Protein 1DPC (pdb70)

B-factor: mean 32.08, std 18.94, range [2.35, 121.33]

Organism: Azotobacter vinelandii (NCBI:txid354)

Sequence (243 aa):
IPPIPPVDFAKYGEIEEVPMTRLMQIGATNLHRSWLNVPHVTQFESADITELEAFRVAQKAVAEKAGVKLTVLPLLLKACAYLLKELPDFNSSLAPSGQALIRKKYVHIGFAVDTPDGLLVPVIRNVDQKSLLQLAAEAAELAEKARSKKLGADAMQGACFTISSLGHIGGTAFTPIVNAPEVAILGVSKASMQPVWDGKAFQPRLMLPLSLSYDHRVIDGAAAARFTKRLGDLLADIRAILL

Foldseek 3Di:
DDDDDDDPVPVPHDDDDDDAFVQRVVVVVQLVVLVVPFPKDKDKDKFFQQVVVVVQVVCCVVLVVVVFRQDCVLVLLQLVQLVCQVLQLQQWFQDPVNPDIGGDPWAKEWEWAQEPNGIATFIHGRSNPDDSSVCRVVVVVCNVCVNVVVHDVVRRDDHQEYEYEPQVPADDEDGDGDRPRHFKYKYKHHWDFDFDDPVDGTDTTTIIMIMMMGRCSRDPDVSVVVSVVSSSVCSNPVCVSVD

InterPro domains:
  IPR000089 Biotin/lipoyl attachment [PF00364] (5-73)
  IPR000089 Biotin/lipoyl attachment [PF00364] (119-190)
  IPR000089 Biotin/lipoyl attachment [PF00364] (224-295)
  IPR000089 Biotin/lipoyl attachment [PS50968] (2-74)
  IPR000089 Biotin/lipoyl attachment [PS50968] (117-191)
  IPR000089 Biotin/lipoyl attachment [PS50968] (222-296)
  IPR001078 2-oxoacid dehydrogenase acyltransferase, catalytic domain [PF00198] (409-637)
  IPR003016 2-oxo acid dehydrogenase, lipoyl-binding site [PS00189] (24-53)
  IPR003016 2-oxo acid dehydrogenase, lipoyl-binding site [PS00189] (141-170)
  IPR003016 2-oxo acid dehydrogenase, lipoyl-binding site [PS00189] (246-275)
  IPR004167 Peripheral subunit-binding domain [PF02817] (337-372)
  IPR004167 Peripheral subunit-binding domain [PS51826] (338-375)
  IPR006256 Dihydrolipoamide acetyltransferase pyruvate dehydrogenase complex [TIGR01348] (197-638)
  IPR011053 Single hybrid motif [SSF51230] (3-92)
  IPR011053 Single hybrid motif [SSF51230] (117-210)
  IPR011053 Single hybrid motif [SSF51230] (222-311)
  IPR023213 Chloramphenicol acetyltransferase-like domain superfamily [G3DSA:3.30.559.10] (396-638)
  IPR036625 E3-binding domain superfamily [G3DSA:4.10.320.10] (337-382)
  IPR036625 E3-binding domain superfamily [SSF47005] (331-376)
  IPR050743 2-oxoacid dehydrogenase family, E2 component [PTHR43178] (222-637)

Solvent-accessible surface area: 13638 Å² total; per-residue (Å²): 154,123,115,160,99,134,75,92,128,53,154,170,41,179,86,151,156,118,124,101,44,75,42,75,87,104,27,47,77,64,76,87,143,7,143,103,87,4,68,49,55,30,52,102,68,60,2,35,6,39,108,8,51,52,80,63,86,67,54,60,73,79,3,74,97,59,71,22,73,16,72,36,26,0,0,0,0,40,0,0,1,69,0,1,121,79,36,50,59,2,6,0,8,53,8,138,90,54,91,44,77,84,127,32,192,91,0,22,0,0,14,28,8,102,17,110,44,15,81,24,32,0,9,0,90,52,0,34,132,42,51,40,56,92,0,5,46,42,8,59,94,16,14,54,79,1,129,73,124,67,19,47,64,109,23,66,103,42,15,1,0,2,1,15,31,52,18,141,127,23,49,114,43,53,88,12,53,0,42,45,104,18,1,0,10,0,0,1,2,99,35,47,104,78,86,53,139,84,52,184,48,127,82,84,67,35,23,6,21,1,0,0,0,5,4,85,122,24,1,80,33,60,24,0,43,147,0,1,120,60,0,11,66,0,1,42,61,35,166,28,30,148,191

Radius of gyration: 19.59 Å; Cα contacts (8 Å, |Δi|>4): 432; chains: 1; bounding box: 46×60×54 Å

Structure (mmCIF, N/CA/C/O backbone):
data_1DPC
#
_entry.id   1DPC
#
_cell.length_a   224.877
_cell.length_b   224.877
_cell.length_c   224.877
_cell.angle_alpha   90.00
_cell.angle_beta   90.00
_cell.angle_gamma   90.00
#
_symmetry.space_group_name_H-M   'F 4 3 2'
#
loop_
_entity.id
_entity.type
_entity.pdbx_description
1 polymer DIHYDROLIPOYL-TRANSACETYLASE
2 water water
#
loop_
_atom_site.group_PDB
_atom_site.id
_atom_site.type_symbol
_atom_site.label_atom_id
_atom_site.label_alt_id
_atom_site.label_comp_id
_atom_site.label_asym_id
_atom_site.label_entity_id
_atom_site.label_seq_id
_atom_site.pdbx_PDB_ins_code
_atom_site.Cartn_x
_atom_site.Cartn_y
_atom_site.Cartn_z
_atom_site.occupancy
_atom_site.B_iso_or_equiv
_atom_site.auth_seq_id
_atom_site.auth_comp_id
_atom_site.auth_asym_id
_atom_site.auth_atom_id
_atom_site.pdbx_PDB_model_num
ATOM 1 N N . ILE A 1 1 ? 43.724 48.926 48.017 1.00 54.93 395 ILE A N 1
ATOM 2 C CA . ILE A 1 1 ? 42.715 48.789 46.977 1.00 51.49 395 ILE A CA 1
ATOM 3 C C . ILE A 1 1 ? 41.699 49.859 47.364 1.00 50.07 395 ILE A C 1
ATOM 4 O O . ILE A 1 1 ? 41.559 50.101 48.564 1.00 48.27 395 ILE A O 1
ATOM 9 N N . PRO A 1 2 ? 41.098 50.606 46.453 1.00 50.65 396 PRO A N 1
ATOM 10 C CA . PRO A 1 2 ? 40.183 51.697 46.781 1.00 51.92 396 PRO A CA 1
ATOM 11 C C . PRO A 1 2 ? 39.025 51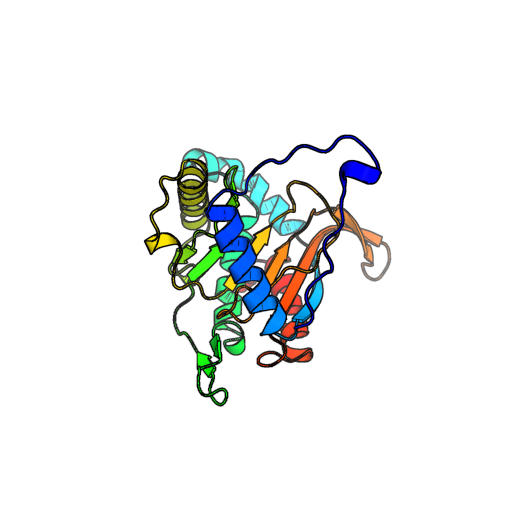.123 47.589 1.00 52.89 396 PRO A C 1
ATOM 12 O O . PRO A 1 2 ? 38.642 50.006 47.269 1.00 57.30 396 PRO A O 1
ATOM 16 N N . PRO A 1 3 ? 38.481 51.713 48.650 1.00 55.71 397 PRO A N 1
ATOM 17 C CA . PRO A 1 3 ? 37.312 51.187 49.340 1.00 53.89 397 PRO A CA 1
ATOM 18 C C . PRO A 1 3 ? 36.034 51.580 48.626 1.00 49.60 397 PRO A C 1
ATOM 19 O O . PRO A 1 3 ? 35.993 52.576 47.891 1.00 46.97 397 PRO A O 1
ATOM 23 N N . ILE A 1 4 ? 34.974 50.821 48.890 1.00 48.80 398 ILE A N 1
ATOM 24 C CA . ILE A 1 4 ? 33.676 51.175 48.358 1.00 48.02 398 ILE A CA 1
ATOM 25 C C . ILE A 1 4 ? 33.194 52.273 49.302 1.00 49.85 398 ILE A C 1
ATOM 26 O O . ILE A 1 4 ? 33.228 52.090 50.527 1.00 51.32 398 ILE A O 1
ATOM 31 N N . PRO A 1 5 ? 32.794 53.428 48.748 1.00 51.21 399 PRO A N 1
ATOM 32 C CA . PRO A 1 5 ? 32.047 54.470 49.444 1.00 53.69 399 PRO A CA 1
ATOM 33 C C . PRO A 1 5 ? 30.795 54.004 50.198 1.00 56.52 399 PRO A C 1
ATOM 34 O O . PRO A 1 5 ? 29.982 53.237 49.661 1.00 59.94 399 PRO A O 1
ATOM 38 N N . PRO A 1 6 ? 30.603 54.437 51.450 1.00 57.00 400 PRO A N 1
ATOM 39 C CA . PRO A 1 6 ? 29.451 54.081 52.271 1.00 56.27 400 PRO A CA 1
ATOM 40 C C . PRO A 1 6 ? 28.216 54.806 51.774 1.00 51.33 400 PRO A C 1
ATOM 41 O O . PRO A 1 6 ? 28.282 55.952 51.312 1.00 52.79 400 PRO A O 1
ATOM 45 N N . VAL A 1 7 ? 27.074 54.143 51.879 1.00 45.88 401 VAL A N 1
ATOM 46 C CA . VAL A 1 7 ? 25.836 54.699 51.371 1.00 40.76 401 VAL A CA 1
ATOM 47 C C . VAL A 1 7 ? 24.857 54.642 52.516 1.00 39.18 401 VAL A C 1
ATOM 48 O O . VAL A 1 7 ? 24.834 53.668 53.271 1.00 43.99 401 VAL A O 1
ATOM 52 N N . ASP A 1 8 ? 24.035 55.668 52.685 1.00 42.40 402 ASP A N 1
ATOM 53 C CA . ASP A 1 8 ? 23.062 55.669 53.765 1.00 46.82 402 ASP A CA 1
ATOM 54 C C . ASP A 1 8 ? 21.861 54.916 53.169 1.00 39.91 402 ASP A C 1
ATOM 55 O O . ASP A 1 8 ? 20.934 55.516 52.623 1.00 36.53 402 ASP A O 1
ATOM 60 N N . PHE A 1 9 ? 21.832 53.586 53.255 1.00 32.17 403 PHE A N 1
ATOM 61 C CA . PHE A 1 9 ? 20.773 52.806 52.617 1.00 28.28 403 PHE A CA 1
ATOM 62 C C . PHE A 1 9 ? 19.358 53.113 53.012 1.00 28.00 403 PHE A C 1
ATOM 63 O O . PHE A 1 9 ? 18.422 52.978 52.227 1.00 30.05 403 PHE A O 1
ATOM 71 N N . ALA A 1 10 ? 19.237 53.6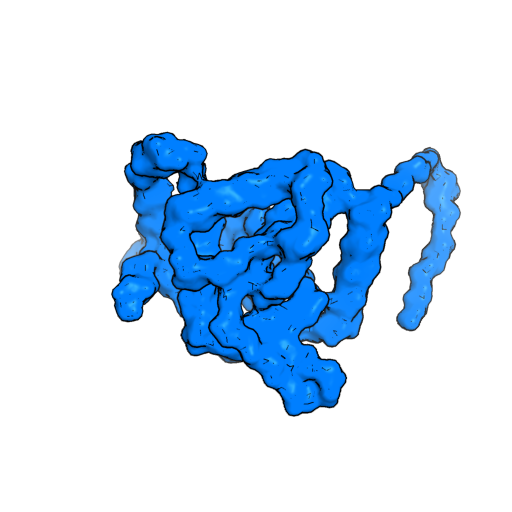56 54.214 1.00 27.86 404 ALA A N 1
ATOM 72 C CA . ALA A 1 10 ? 17.948 54.020 54.715 1.00 20.84 404 ALA A CA 1
ATOM 73 C C . ALA A 1 10 ? 17.381 55.250 54.048 1.00 19.76 404 ALA A C 1
ATOM 74 O O . ALA A 1 10 ? 16.199 55.507 54.240 1.00 24.79 404 ALA A O 1
ATOM 76 N N . LYS A 1 11 ? 18.102 56.032 53.229 1.00 19.28 405 LYS A N 1
ATOM 77 C CA . LYS A 1 11 ? 17.476 57.166 52.539 1.00 18.86 405 LYS A CA 1
ATOM 78 C C . LYS A 1 11 ? 16.417 56.676 51.553 1.00 26.91 405 LYS A C 1
ATOM 79 O O . LYS A 1 11 ? 15.471 57.388 51.185 1.00 29.77 405 LYS A O 1
ATOM 85 N N . TYR A 1 12 ? 16.617 55.429 51.106 1.00 25.71 406 TYR A N 1
ATOM 86 C CA . TYR A 1 12 ? 15.791 54.837 50.077 1.00 20.19 406 TYR A CA 1
ATOM 87 C C . TYR A 1 12 ? 14.677 53.958 50.608 1.00 18.75 406 TYR A C 1
ATOM 88 O O . TYR A 1 12 ? 13.830 53.500 49.833 1.00 23.70 406 TYR A O 1
ATOM 97 N N . GLY A 1 13 ? 14.666 53.668 51.901 1.00 16.93 407 GLY A N 1
ATOM 98 C CA . GLY A 1 13 ? 13.645 52.826 52.466 1.00 18.54 407 GLY A CA 1
ATOM 99 C C . GLY A 1 13 ? 14.088 52.216 53.774 1.00 23.09 407 GLY A C 1
ATOM 100 O O . GLY A 1 13 ? 15.149 52.519 54.305 1.00 32.02 407 GLY A O 1
ATOM 101 N N . GLU A 1 14 ? 13.285 51.280 54.250 1.00 29.42 408 GLU A N 1
ATOM 102 C CA . GLU A 1 14 ? 13.474 50.674 55.543 1.00 40.80 408 GLU A CA 1
ATOM 103 C C . GLU A 1 14 ? 14.592 49.669 55.369 1.00 32.25 408 GLU A C 1
ATOM 104 O O . GLU A 1 14 ? 14.602 48.967 54.366 1.00 30.12 408 GLU A O 1
ATOM 110 N N . ILE A 1 15 ? 15.556 49.588 56.263 1.00 28.97 409 ILE A N 1
ATOM 111 C CA . ILE A 1 15 ? 16.625 48.619 56.168 1.00 24.13 409 ILE A CA 1
ATOM 112 C C . ILE A 1 15 ? 16.614 47.893 57.502 1.00 28.71 409 ILE A C 1
ATOM 113 O O . ILE A 1 15 ? 16.050 48.370 58.494 1.00 25.90 409 ILE A O 1
ATOM 118 N N . GLU A 1 16 ? 17.270 46.754 57.562 1.00 33.90 410 GLU A N 1
ATOM 119 C CA . GLU A 1 16 ? 17.364 45.968 58.776 1.00 42.33 410 GLU A CA 1
ATOM 120 C C . GLU A 1 16 ? 18.781 45.404 58.769 1.00 42.37 410 GLU A C 1
ATOM 121 O O . GLU A 1 16 ? 19.271 45.039 57.699 1.00 46.67 410 GLU A O 1
ATOM 127 N N . GLU A 1 17 ? 19.504 45.341 59.885 1.00 43.21 411 GLU A N 1
ATOM 128 C CA . GLU A 1 17 ? 20.838 44.762 59.888 1.00 48.90 411 GLU A CA 1
ATOM 129 C C . GLU A 1 17 ? 20.795 43.371 60.468 1.00 45.96 411 GLU A C 1
ATOM 130 O O . GLU A 1 17 ? 20.187 43.178 61.523 1.00 52.37 411 GLU A O 1
ATOM 136 N N . VAL A 1 18 ? 21.321 42.392 59.744 1.00 43.61 412 VAL A N 1
ATOM 137 C CA . VAL A 1 18 ? 21.474 41.066 60.295 1.00 45.88 412 VAL A CA 1
ATOM 138 C C . VAL A 1 18 ? 22.990 40.893 60.313 1.00 47.97 412 VAL A C 1
ATOM 139 O O . VAL A 1 18 ? 23.708 41.495 59.507 1.00 48.58 412 VAL A O 1
ATOM 143 N N . PRO A 1 19 ? 23.581 40.190 61.265 1.00 53.13 413 PRO A N 1
ATOM 144 C CA . PRO A 1 19 ? 25.027 39.994 61.321 1.00 56.56 413 PRO A CA 1
ATOM 145 C C . PRO A 1 19 ? 25.532 38.721 60.659 1.00 56.34 413 PRO A C 1
ATOM 146 O O . PRO A 1 19 ? 24.785 37.769 60.384 1.00 58.70 413 PRO A O 1
ATOM 150 N N . MET A 1 20 ? 26.840 38.732 60.434 1.00 51.39 414 MET A N 1
ATOM 151 C CA . MET A 1 20 ? 27.516 37.640 59.788 1.00 47.79 414 MET A CA 1
ATOM 152 C C . MET A 1 20 ? 28.083 36.717 60.829 1.00 45.46 414 MET A C 1
ATOM 153 O O . MET A 1 20 ? 28.590 37.175 61.858 1.00 47.36 414 MET A O 1
ATOM 158 N N . THR A 1 21 ? 27.926 35.407 60.612 1.00 40.61 415 THR A N 1
ATOM 159 C CA . THR A 1 21 ? 28.508 34.452 61.538 1.00 37.04 415 THR A CA 1
ATOM 160 C C . THR A 1 21 ? 30.011 34.594 61.380 1.00 36.23 415 THR A C 1
ATOM 161 O O . THR A 1 21 ? 30.511 35.025 60.331 1.00 42.16 415 THR A O 1
ATOM 165 N N . ARG A 1 22 ? 30.761 34.211 62.399 1.00 38.06 416 ARG A N 1
ATOM 166 C CA . ARG A 1 22 ? 32.203 34.193 62.246 1.00 40.46 416 ARG A CA 1
ATOM 167 C C . ARG A 1 22 ? 32.606 33.321 61.053 1.00 38.05 416 ARG A C 1
ATOM 168 O O . ARG A 1 22 ? 33.558 33.675 60.359 1.00 36.04 416 ARG A O 1
ATOM 170 N N . LEU A 1 23 ? 31.843 32.255 60.732 1.00 33.26 417 LEU A N 1
ATOM 171 C CA . LEU A 1 23 ? 32.139 31.409 59.589 1.00 37.10 417 LEU A CA 1
ATOM 172 C C . LEU A 1 23 ? 32.053 32.211 58.291 1.00 40.08 417 LEU A C 1
ATOM 173 O O . LEU A 1 23 ? 32.984 32.165 57.483 1.00 43.51 417 LEU A O 1
ATOM 178 N N . MET A 1 24 ? 30.995 33.004 58.100 1.00 44.02 418 MET A N 1
ATOM 179 C CA . MET A 1 24 ? 30.831 33.847 56.924 1.00 43.83 418 MET A CA 1
ATOM 180 C C . MET A 1 24 ? 32.017 34.782 56.804 1.00 40.32 418 MET A C 1
ATOM 181 O O . MET A 1 24 ? 32.704 34.861 55.788 1.00 42.60 418 MET A O 1
ATOM 186 N N . GLN A 1 25 ? 32.393 35.395 57.909 1.00 36.44 419 GLN A N 1
ATOM 187 C CA . GLN A 1 25 ? 33.467 36.363 57.895 1.00 36.26 419 GLN A CA 1
ATOM 188 C C . GLN A 1 25 ? 34.792 35.764 57.512 1.00 35.74 419 GLN A C 1
ATOM 189 O O . GLN A 1 25 ? 35.571 36.344 56.766 1.00 41.25 419 GLN A O 1
ATOM 195 N N . ILE A 1 26 ? 35.044 34.571 58.008 1.00 35.41 420 ILE A N 1
ATOM 196 C CA . ILE A 1 26 ? 36.256 33.864 57.676 1.00 36.14 420 ILE A CA 1
ATOM 197 C C . ILE A 1 26 ? 36.226 33.595 56.183 1.00 33.40 420 ILE A C 1
ATOM 198 O O . ILE A 1 26 ? 37.138 33.966 55.434 1.00 37.31 420 ILE A O 1
ATOM 203 N N . GLY A 1 27 ? 35.120 33.027 55.738 1.00 30.06 421 GLY A N 1
ATOM 204 C CA . GLY A 1 27 ? 34.925 32.693 54.346 1.00 26.84 421 GLY A CA 1
ATOM 205 C C . GLY A 1 27 ? 35.154 33.916 53.481 1.00 23.56 421 GLY A C 1
ATOM 206 O O . GLY A 1 27 ? 35.964 33.834 52.557 1.00 25.13 421 GLY A O 1
ATOM 207 N N . ALA A 1 28 ? 34.581 35.058 53.871 1.00 17.83 422 ALA A N 1
ATOM 208 C CA . ALA A 1 28 ? 34.669 36.266 53.090 1.00 14.67 422 ALA A CA 1
ATOM 209 C C . ALA A 1 28 ? 36.113 36.637 52.909 1.00 20.27 422 ALA A C 1
ATOM 210 O O . ALA A 1 28 ? 36.603 36.807 51.793 1.00 30.84 422 ALA A O 1
ATOM 212 N N . THR A 1 29 ? 36.843 36.625 54.002 1.00 27.16 423 THR A N 1
ATOM 213 C CA . THR A 1 29 ? 38.245 36.995 53.988 1.00 29.98 423 THR A CA 1
ATOM 214 C C . THR A 1 29 ? 39.100 36.120 53.097 1.00 27.86 423 THR A C 1
ATOM 215 O O . THR A 1 29 ? 39.927 36.604 52.312 1.00 28.85 423 THR A O 1
ATOM 219 N N . ASN A 1 30 ? 38.846 34.823 53.179 1.00 23.56 424 ASN A N 1
ATOM 220 C CA . ASN A 1 30 ? 39.640 33.903 52.404 1.00 26.90 424 ASN A CA 1
ATOM 221 C C . ASN A 1 30 ? 39.356 34.022 50.928 1.00 30.66 424 ASN A C 1
ATOM 222 O O . ASN A 1 30 ? 40.284 33.995 50.104 1.00 34.75 424 ASN A O 1
ATOM 227 N N . LEU A 1 31 ? 38.082 34.218 50.554 1.00 27.08 425 LEU A N 1
ATOM 228 C CA . LEU A 1 31 ? 37.732 34.348 49.150 1.00 25.76 425 LEU A CA 1
ATOM 229 C C . LEU A 1 31 ? 38.354 35.590 48.544 1.00 28.24 425 LEU A C 1
ATOM 230 O O . LEU A 1 31 ? 38.864 35.561 47.417 1.00 28.56 425 LEU A O 1
ATOM 235 N N . HIS A 1 32 ? 38.337 36.689 49.301 1.00 21.47 426 HIS A N 1
ATOM 236 C CA . HIS A 1 32 ? 38.911 37.890 48.788 1.00 23.17 426 HIS A CA 1
ATOM 237 C C . HIS A 1 32 ? 40.423 37.740 48.626 1.00 25.73 426 HIS A C 1
ATOM 238 O O . HIS A 1 32 ? 40.992 38.216 47.641 1.00 28.67 426 HIS A O 1
ATOM 245 N N . ARG A 1 33 ? 41.086 37.024 49.525 1.00 25.34 427 ARG A N 1
ATOM 246 C CA . ARG A 1 33 ? 42.521 36.779 49.465 1.00 23.78 427 ARG A CA 1
ATOM 247 C C . ARG A 1 33 ? 42.863 36.008 48.169 1.00 23.79 427 ARG A C 1
ATOM 248 O O . ARG A 1 33 ? 43.696 36.414 47.350 1.00 22.00 427 ARG A O 1
ATOM 256 N N . SER A 1 34 ? 42.142 34.913 47.907 1.00 21.53 428 SER A N 1
ATOM 257 C CA . SER A 1 34 ? 42.301 34.151 46.683 1.00 20.17 428 SER A CA 1
ATOM 258 C C . SER A 1 34 ? 42.061 35.001 45.470 1.00 19.98 428 SER A C 1
ATOM 259 O O . SER A 1 34 ? 42.865 35.000 44.550 1.00 28.07 428 SER A O 1
ATOM 262 N N . TRP A 1 35 ? 40.973 35.764 45.470 1.00 19.80 429 TRP A N 1
ATOM 263 C CA . TRP A 1 35 ? 40.559 36.569 44.343 1.00 16.40 429 TRP A CA 1
ATOM 264 C C . TRP A 1 35 ? 41.656 37.523 43.940 1.00 16.33 429 TRP A C 1
ATOM 265 O O . TRP A 1 35 ? 41.985 37.595 42.759 1.00 18.56 429 TRP A O 1
ATOM 276 N N . LEU A 1 36 ? 42.266 38.183 44.914 1.00 15.57 430 LEU A N 1
ATOM 277 C CA . LEU A 1 36 ? 43.292 39.149 44.602 1.00 14.86 430 LEU A CA 1
ATOM 278 C C . LEU A 1 36 ? 44.608 38.457 44.294 1.00 18.21 430 LEU A C 1
ATOM 279 O O . LEU A 1 36 ? 45.464 39.032 43.618 1.00 20.20 430 LEU A O 1
ATOM 284 N N . ASN A 1 37 ? 44.839 37.236 44.747 1.00 15.67 431 ASN A N 1
ATOM 285 C CA . ASN A 1 37 ? 46.109 36.591 44.496 1.00 17.77 431 ASN A CA 1
ATOM 286 C C . ASN A 1 37 ? 46.221 35.731 43.277 1.00 19.46 431 ASN A C 1
ATOM 287 O O . ASN A 1 37 ? 47.287 35.619 42.684 1.00 22.53 431 ASN A O 1
ATOM 292 N N . VAL A 1 38 ? 45.108 35.178 42.853 1.00 18.41 432 VAL A N 1
ATOM 293 C CA . VAL A 1 38 ? 45.075 34.198 41.803 1.00 15.73 432 VAL A CA 1
ATOM 294 C C . VAL A 1 38 ? 44.494 34.763 40.514 1.00 15.71 432 VAL A C 1
ATOM 295 O O . VAL A 1 38 ? 43.290 35.058 40.497 1.00 20.95 432 VAL A O 1
ATOM 299 N N . PRO A 1 39 ? 45.228 34.928 39.400 1.00 14.90 433 PRO A N 1
ATOM 300 C CA . PRO A 1 39 ? 44.626 35.268 38.132 1.00 11.06 433 PRO A CA 1
ATOM 301 C C . PRO A 1 39 ? 43.830 34.062 37.668 1.00 16.32 433 PRO A C 1
ATOM 302 O O . PRO A 1 39 ? 44.428 33.031 37.327 1.00 15.87 433 PRO A O 1
ATOM 306 N N . HIS A 1 40 ? 42.490 34.198 37.707 1.00 17.06 434 HIS A N 1
ATOM 307 C CA . HIS A 1 40 ? 41.544 33.108 37.436 1.00 14.73 434 HIS A CA 1
ATOM 308 C C . HIS A 1 40 ? 41.093 32.942 36.005 1.00 13.59 434 HIS A C 1
ATOM 309 O O . HIS A 1 40 ? 40.751 33.931 35.352 1.00 25.67 434 HIS A O 1
ATOM 316 N N . VAL A 1 41 ? 41.088 31.702 35.524 1.00 13.45 435 VAL A N 1
ATOM 317 C CA . VAL A 1 41 ? 40.490 31.380 34.226 1.00 12.52 435 VAL A CA 1
ATOM 318 C C . VAL A 1 41 ? 39.571 30.205 34.489 1.00 10.54 435 VAL A C 1
ATOM 319 O O . VAL A 1 41 ? 39.898 29.374 35.333 1.00 17.94 435 VAL A O 1
ATOM 323 N N . THR A 1 42 ? 38.420 30.108 33.849 1.00 12.05 436 THR A N 1
ATOM 324 C CA . THR A 1 42 ? 37.561 28.960 33.970 1.00 13.93 436 THR A CA 1
ATOM 325 C C . THR A 1 42 ? 37.525 28.322 32.598 1.00 12.72 436 THR A C 1
ATOM 326 O O . THR A 1 42 ? 37.377 29.018 31.596 1.00 12.71 436 THR A O 1
ATOM 330 N N . GLN A 1 43 ? 37.648 27.005 32.578 1.00 14.69 437 GLN A N 1
ATOM 331 C CA . GLN A 1 43 ? 37.584 26.207 31.375 1.00 12.46 437 GLN A CA 1
ATOM 332 C C . GLN A 1 43 ? 36.313 25.376 31.483 1.00 9.34 437 GLN A C 1
ATOM 333 O O . GLN A 1 43 ? 36.124 24.664 32.463 1.00 8.11 437 GLN A O 1
ATOM 339 N N . PHE A 1 44 ? 35.476 25.428 30.472 1.00 5.11 438 PHE A N 1
ATOM 340 C CA . PHE A 1 44 ? 34.230 24.729 30.540 1.00 6.47 438 PHE A CA 1
ATOM 341 C C . PHE A 1 44 ? 34.337 23.516 29.631 1.00 10.57 438 PHE A C 1
ATOM 342 O O . PHE A 1 44 ? 35.034 23.590 28.599 1.00 12.40 438 PHE A O 1
ATOM 350 N N . GLU A 1 45 ? 33.655 22.417 29.994 1.00 6.72 439 GLU A N 1
ATOM 351 C CA . GLU A 1 45 ? 33.541 21.179 29.225 1.00 8.61 439 GLU A CA 1
ATOM 352 C C . GLU A 1 45 ? 32.239 20.452 29.577 1.00 11.77 439 GLU A C 1
ATOM 353 O O . GLU A 1 45 ? 31.619 20.744 30.607 1.00 18.67 439 GLU A O 1
ATOM 359 N N . SER A 1 46 ? 31.757 19.520 28.760 1.00 14.48 440 SER A N 1
ATOM 360 C CA . SER A 1 46 ? 30.624 18.679 29.122 1.00 20.68 440 SER A CA 1
ATOM 361 C C . SER A 1 46 ? 31.051 17.233 29.027 1.00 18.55 440 SER A C 1
ATOM 362 O O . SER A 1 46 ? 31.765 16.872 28.082 1.00 24.43 440 SER A O 1
ATOM 365 N N . ALA A 1 47 ? 30.666 16.393 29.967 1.00 15.94 441 ALA A N 1
ATOM 366 C CA . ALA A 1 47 ? 31.095 15.016 29.949 1.00 13.63 441 ALA A CA 1
ATOM 367 C C . ALA A 1 47 ? 29.875 14.147 29.695 1.00 15.62 441 ALA A C 1
ATOM 368 O O . ALA A 1 47 ? 28.767 14.476 30.131 1.00 21.08 441 ALA A O 1
ATOM 370 N N . ASP A 1 48 ? 30.037 13.015 29.018 1.00 19.43 442 ASP A N 1
ATOM 371 C CA . ASP A 1 48 ? 28.892 12.181 28.708 1.00 14.06 442 ASP A CA 1
ATOM 372 C C . ASP A 1 48 ? 28.792 11.176 29.821 1.00 16.14 442 ASP A C 1
ATOM 373 O O . ASP A 1 48 ? 29.589 10.238 29.885 1.00 26.04 442 ASP A O 1
ATOM 378 N N . ILE A 1 49 ? 27.836 11.339 30.698 1.00 10.73 443 ILE A N 1
ATOM 379 C CA . ILE A 1 49 ? 27.737 10.426 31.801 1.00 11.72 443 ILE A CA 1
ATOM 380 C C . ILE A 1 49 ? 26.574 9.463 31.592 1.00 18.21 443 ILE A C 1
ATOM 381 O O . ILE A 1 49 ? 26.177 8.809 32.559 1.00 21.57 443 ILE A O 1
ATOM 386 N N . THR A 1 50 ? 25.990 9.274 30.402 1.00 19.16 444 THR A N 1
ATOM 387 C CA . THR A 1 50 ? 24.882 8.326 30.207 1.00 20.28 444 THR A CA 1
ATOM 388 C C . THR A 1 50 ? 25.164 6.955 30.773 1.00 19.32 444 THR A C 1
ATOM 389 O O . THR A 1 50 ? 24.340 6.400 31.510 1.00 28.28 444 THR A O 1
ATOM 393 N N . GLU A 1 51 ? 26.341 6.439 30.461 1.00 23.56 445 GLU A N 1
ATOM 394 C CA . GLU A 1 51 ? 26.717 5.148 30.975 1.00 28.85 445 GLU A CA 1
ATOM 395 C C . GLU A 1 51 ? 27.140 5.221 32.430 1.00 29.14 445 GLU A C 1
ATOM 396 O O . GLU A 1 51 ? 26.863 4.272 33.169 1.00 31.98 445 GLU A O 1
ATOM 402 N N . LEU A 1 52 ? 27.792 6.280 32.927 1.00 24.36 446 LEU A N 1
ATOM 403 C CA . LEU A 1 52 ? 28.064 6.377 34.352 1.00 19.59 446 LEU A CA 1
ATOM 404 C C . LEU A 1 52 ? 26.756 6.302 35.135 1.00 22.11 446 LEU A C 1
ATOM 405 O O . LEU A 1 52 ? 26.632 5.592 36.132 1.00 24.55 446 LEU A O 1
ATOM 410 N N . GLU A 1 53 ? 25.714 6.971 34.649 1.00 17.80 447 GLU A N 1
ATOM 411 C CA . GLU A 1 53 ? 24.462 7.061 35.355 1.00 20.30 447 GLU A CA 1
ATOM 412 C C . GLU A 1 53 ? 23.745 5.742 35.492 1.00 23.31 447 GLU A C 1
ATOM 413 O O . GLU A 1 53 ? 23.257 5.382 36.559 1.00 28.22 447 GLU A O 1
ATOM 419 N N . ALA A 1 54 ? 23.684 5.036 34.378 1.00 28.59 448 ALA A N 1
ATOM 420 C CA . ALA A 1 54 ? 23.196 3.682 34.320 1.00 23.35 448 ALA A CA 1
ATOM 421 C C . ALA A 1 54 ? 23.946 2.853 35.344 1.00 27.71 448 ALA A C 1
ATOM 422 O O . ALA A 1 54 ? 23.292 2.199 36.157 1.00 35.73 448 ALA A O 1
ATOM 424 N N . PHE A 1 55 ? 25.288 2.884 35.388 1.00 24.57 449 PHE A N 1
ATOM 425 C CA . PHE A 1 55 ? 26.022 2.117 36.388 1.00 23.89 449 PHE A CA 1
ATOM 426 C C . PHE A 1 55 ? 25.597 2.494 37.805 1.00 27.40 449 PHE A C 1
ATOM 427 O O . PHE A 1 55 ? 25.303 1.624 38.628 1.00 34.02 449 PHE A O 1
ATOM 435 N N . ARG A 1 56 ? 25.530 3.788 38.082 1.00 30.68 450 ARG A N 1
ATOM 436 C CA . ARG A 1 56 ? 25.198 4.341 39.383 1.00 33.31 450 ARG A CA 1
ATOM 437 C C . ARG A 1 56 ? 23.892 3.776 39.929 1.00 35.52 450 ARG A C 1
ATOM 438 O O . ARG A 1 56 ? 23.793 3.187 41.005 1.00 40.22 450 ARG A O 1
ATOM 446 N N . VAL A 1 57 ? 22.896 3.895 39.065 1.00 40.03 451 VAL A N 1
ATOM 447 C CA . VAL A 1 57 ? 21.543 3.458 39.337 1.00 38.91 451 VAL A CA 1
ATOM 448 C C . VAL A 1 57 ? 21.472 1.944 39.472 1.00 40.32 451 VAL A C 1
ATOM 449 O O . VAL A 1 57 ? 20.755 1.470 40.349 1.00 45.66 451 VAL A O 1
ATOM 453 N N . ALA A 1 58 ? 22.199 1.150 38.679 1.00 39.45 452 ALA A N 1
ATOM 454 C CA . ALA A 1 58 ? 22.221 -0.306 38.812 1.00 40.16 452 ALA A CA 1
ATOM 455 C C . ALA A 1 58 ? 22.862 -0.755 40.128 1.00 44.90 452 ALA A C 1
ATOM 456 O O . ALA A 1 58 ? 22.435 -1.742 40.740 1.00 50.11 452 ALA A O 1
ATOM 458 N N . GLN A 1 59 ? 23.881 -0.056 40.641 1.00 46.23 453 GLN A N 1
ATOM 459 C CA . GLN A 1 59 ? 24.473 -0.448 41.903 1.00 43.08 453 GLN A CA 1
ATOM 460 C C . GLN A 1 59 ? 23.690 0.056 43.095 1.00 42.62 453 GLN A C 1
ATOM 461 O O . GLN A 1 59 ? 24.200 -0.027 44.210 1.00 45.15 453 GLN A O 1
ATOM 467 N N . LYS A 1 60 ? 22.445 0.530 42.939 1.00 46.70 454 LYS A N 1
ATOM 468 C CA . LYS A 1 60 ? 21.628 1.020 44.048 1.00 52.44 454 LYS A CA 1
ATOM 469 C C . LYS A 1 60 ? 21.437 -0.081 45.08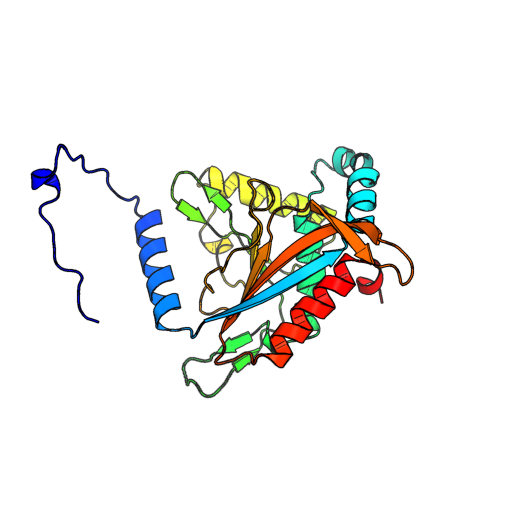0 1.00 55.68 454 LYS A C 1
ATOM 470 O O . LYS A 1 60 ? 21.515 0.148 46.286 1.00 57.67 454 LYS A O 1
ATOM 472 N N . ALA A 1 61 ? 21.261 -1.314 44.608 1.00 60.19 455 ALA A N 1
ATOM 473 C CA . ALA A 1 61 ? 21.131 -2.478 45.480 1.00 60.86 455 ALA A CA 1
ATOM 474 C C . ALA A 1 61 ? 22.314 -2.688 46.442 1.00 60.41 455 ALA A C 1
ATOM 475 O O . ALA A 1 61 ? 22.195 -2.711 47.669 1.00 59.01 455 ALA A O 1
ATOM 477 N N . VAL A 1 62 ? 23.497 -2.786 45.836 1.00 58.93 456 VAL A N 1
ATOM 478 C CA . VAL A 1 62 ? 24.753 -3.005 46.535 1.00 55.28 456 VAL A CA 1
ATOM 479 C C . VAL A 1 62 ? 24.995 -1.832 47.479 1.00 54.48 456 VAL A C 1
ATOM 480 O O . VAL A 1 62 ? 25.247 -2.056 48.662 1.00 56.15 456 VAL A O 1
ATOM 484 N N . ALA A 1 63 ? 24.859 -0.591 47.009 1.00 53.46 457 ALA A N 1
ATOM 485 C CA . ALA A 1 63 ? 25.036 0.579 47.847 1.00 54.52 457 ALA A CA 1
ATOM 486 C C . ALA A 1 63 ? 24.131 0.510 49.069 1.00 55.51 457 ALA A C 1
ATOM 487 O O . ALA A 1 63 ? 24.632 0.643 50.192 1.00 56.28 457 ALA A O 1
ATOM 489 N N . GLU A 1 64 ? 22.840 0.200 48.886 1.00 57.07 458 GLU A N 1
ATOM 490 C CA . GLU A 1 64 ? 21.898 0.090 49.992 1.00 59.53 458 GLU A CA 1
ATOM 491 C C . GLU A 1 64 ? 22.359 -0.999 50.944 1.00 60.68 458 GLU A C 1
ATOM 492 O O . GLU A 1 64 ? 22.410 -0.722 52.139 1.00 62.85 458 GLU A O 1
ATOM 494 N N . LYS A 1 65 ? 22.788 -2.189 50.497 1.00 61.17 459 LYS A N 1
ATOM 495 C CA . LYS A 1 65 ? 23.258 -3.229 51.403 1.00 60.63 459 LYS A CA 1
ATOM 496 C C . LYS A 1 65 ? 24.459 -2.773 52.223 1.00 62.14 459 LYS A C 1
ATOM 497 O O . LYS A 1 65 ? 24.624 -3.220 53.359 1.00 67.83 459 LYS A O 1
ATOM 499 N N . ALA A 1 66 ? 25.289 -1.864 51.692 1.00 63.87 460 ALA A N 1
ATOM 500 C CA . ALA A 1 66 ? 26.446 -1.351 52.412 1.00 58.99 460 ALA A CA 1
ATOM 501 C C . ALA A 1 66 ? 26.115 -0.136 53.257 1.00 58.55 460 ALA A C 1
ATOM 502 O O . ALA A 1 66 ? 26.977 0.351 53.990 1.00 65.04 460 ALA A O 1
ATOM 504 N N . GLY A 1 67 ? 24.895 0.389 53.155 1.00 56.86 461 GLY A N 1
ATOM 505 C CA . GLY A 1 67 ? 24.456 1.534 53.940 1.00 58.58 461 GLY A CA 1
ATOM 506 C C . GLY A 1 67 ? 24.809 2.901 53.357 1.00 61.30 461 GLY A C 1
ATOM 507 O O . GLY A 1 67 ? 24.570 3.936 53.995 1.00 62.52 461 GLY A O 1
ATOM 508 N N . VAL A 1 68 ? 25.345 2.947 52.133 1.00 61.94 462 VAL A N 1
ATOM 509 C CA . VAL A 1 68 ? 25.773 4.199 51.527 1.00 58.34 462 VAL A CA 1
ATOM 510 C C . VAL A 1 68 ? 24.772 4.569 50.458 1.00 57.32 462 VAL A C 1
ATOM 511 O O . VAL A 1 68 ? 23.920 3.768 50.059 1.00 54.79 462 VAL A O 1
ATOM 515 N N . LYS A 1 69 ? 24.875 5.793 49.978 1.00 57.89 463 LYS A N 1
ATOM 516 C CA . LYS A 1 69 ? 24.117 6.156 48.811 1.00 60.22 463 LYS A CA 1
ATOM 517 C C . LYS A 1 69 ? 25.173 6.433 47.756 1.00 54.17 463 LYS A C 1
ATOM 518 O O . LYS A 1 69 ? 26.173 7.114 47.994 1.00 56.05 463 LYS A O 1
ATOM 520 N N . LEU A 1 70 ? 25.006 5.849 46.588 1.00 48.08 464 LEU A N 1
ATOM 521 C CA . LEU A 1 70 ? 26.002 6.070 45.568 1.00 44.56 464 LEU A CA 1
ATOM 522 C C . LEU A 1 70 ? 25.567 7.286 44.757 1.00 45.31 464 LEU A C 1
ATOM 523 O O . LEU A 1 70 ? 24.570 7.215 44.040 1.00 47.61 464 LEU A O 1
ATOM 528 N N . THR A 1 71 ? 26.192 8.440 44.952 1.00 44.03 465 THR A N 1
ATOM 529 C CA . THR A 1 71 ? 25.880 9.639 44.171 1.00 39.25 465 THR A CA 1
ATOM 530 C C . THR A 1 71 ? 26.938 9.831 43.089 1.00 36.29 465 THR A C 1
ATOM 531 O O . THR A 1 71 ? 27.852 9.014 42.977 1.00 38.67 465 THR A O 1
ATOM 535 N N . VAL A 1 72 ? 26.926 10.911 42.288 1.00 36.21 466 VAL A N 1
ATOM 536 C CA . VAL A 1 72 ? 27.985 11.145 41.293 1.00 30.54 466 VAL A CA 1
ATOM 537 C C . VAL A 1 72 ? 29.302 11.598 41.915 1.00 25.71 466 VAL A C 1
ATOM 538 O O . VAL A 1 72 ? 30.357 11.541 41.266 1.00 26.97 466 VAL A O 1
ATOM 542 N N . LEU A 1 73 ? 29.259 12.007 43.193 1.00 23.15 467 LEU A N 1
ATOM 543 C CA . LEU A 1 73 ? 30.416 12.590 43.872 1.00 23.68 467 LEU A CA 1
ATOM 544 C C . LEU A 1 73 ? 31.539 11.595 44.077 1.00 24.84 467 LEU A C 1
ATOM 545 O O . LEU A 1 73 ? 32.643 11.943 43.644 1.00 22.10 467 LEU A O 1
ATOM 550 N N . PRO A 1 74 ? 31.392 10.373 44.642 1.00 25.63 468 PRO A N 1
ATOM 551 C CA . PRO A 1 74 ? 32.447 9.374 44.693 1.00 23.54 468 PRO A CA 1
ATOM 552 C C . PRO A 1 74 ? 33.011 9.057 43.328 1.00 23.85 468 PRO A C 1
ATOM 553 O O . PRO A 1 74 ? 34.215 8.853 43.180 1.00 28.70 468 PRO A O 1
ATOM 557 N N . LEU A 1 75 ? 32.166 9.070 42.305 1.00 25.60 469 LEU A N 1
ATOM 558 C CA . LEU A 1 75 ? 32.623 8.804 40.953 1.00 23.76 469 LEU A CA 1
ATOM 559 C C . LEU A 1 75 ? 33.511 9.943 40.478 1.00 22.24 469 LEU A C 1
ATOM 560 O O . LEU A 1 75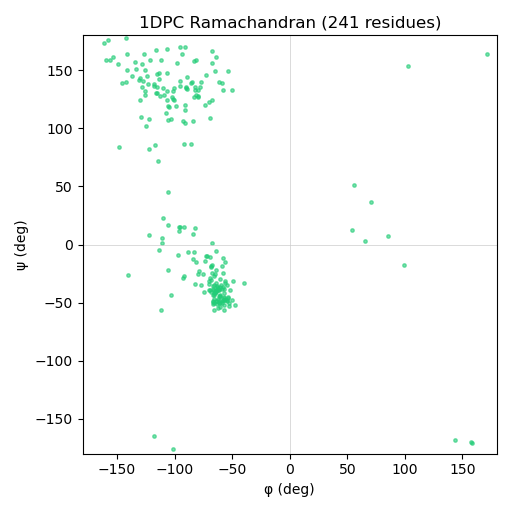 ? 34.570 9.699 39.904 1.00 23.29 469 LEU A O 1
ATOM 565 N N . LEU A 1 76 ? 33.127 11.183 40.794 1.00 20.97 470 LEU A N 1
ATOM 566 C CA . LEU A 1 76 ? 33.868 12.384 40.477 1.00 14.52 470 LEU A CA 1
ATOM 567 C C . LEU A 1 76 ? 35.184 12.374 41.206 1.00 15.26 470 LEU A C 1
ATOM 568 O O . LEU A 1 76 ? 36.231 12.557 40.597 1.00 18.13 470 LEU A O 1
ATOM 573 N N . LEU A 1 77 ? 35.158 12.093 42.507 1.00 13.78 471 LEU A N 1
ATOM 574 C CA . LEU A 1 77 ? 36.355 12.012 43.324 1.00 14.39 471 LEU A CA 1
ATOM 575 C C . LEU A 1 77 ? 37.353 10.972 42.829 1.00 18.73 471 LEU A C 1
ATOM 576 O O . LEU A 1 77 ? 38.548 11.259 42.693 1.00 23.09 471 LEU A O 1
ATOM 581 N N . LYS A 1 78 ? 36.917 9.739 42.567 1.00 17.96 472 LYS A N 1
ATOM 582 C CA . LYS A 1 78 ? 37.794 8.710 42.033 1.00 18.42 472 LYS A CA 1
ATOM 583 C C . LYS A 1 78 ? 38.437 9.155 40.724 1.00 19.77 472 LYS A C 1
ATOM 584 O O . LYS A 1 78 ? 39.666 9.141 40.615 1.00 24.19 472 LYS A O 1
ATOM 590 N N . ALA A 1 79 ? 37.653 9.612 39.743 1.00 17.17 473 ALA A N 1
ATOM 591 C CA . ALA A 1 79 ? 38.222 10.027 38.475 1.00 16.09 473 ALA A CA 1
ATOM 592 C C . ALA A 1 79 ? 39.184 11.195 38.620 1.00 15.60 473 ALA A C 1
ATOM 593 O O . ALA A 1 79 ? 40.232 11.182 37.958 1.00 20.51 473 ALA A O 1
ATOM 595 N N . CYS A 1 80 ? 38.909 12.197 39.475 1.00 19.39 474 CYS A N 1
ATOM 596 C CA . CYS A 1 80 ? 39.845 13.307 39.659 1.00 19.70 474 CYS A CA 1
ATOM 597 C C . CYS A 1 80 ? 41.094 12.833 40.388 1.00 21.34 474 CYS A C 1
ATOM 598 O O . CYS A 1 80 ? 42.163 13.332 40.027 1.00 22.95 474 CYS A O 1
ATOM 601 N N . ALA A 1 81 ? 41.080 11.871 41.335 1.00 18.68 475 ALA A N 1
ATOM 602 C CA . ALA A 1 81 ? 42.307 11.423 41.997 1.00 16.44 475 ALA A CA 1
ATOM 603 C C . ALA A 1 81 ? 43.235 10.776 40.988 1.00 23.16 475 ALA A C 1
ATOM 604 O O . ALA A 1 81 ? 44.439 11.072 40.927 1.00 27.73 475 ALA A O 1
ATOM 606 N N . TYR A 1 82 ? 42.643 9.995 40.092 1.00 22.26 476 TYR A N 1
ATOM 607 C CA . TYR A 1 82 ? 43.384 9.400 39.004 1.00 19.09 476 TYR A CA 1
ATOM 608 C C . TYR A 1 82 ? 43.995 10.471 38.127 1.00 19.63 476 TYR A C 1
ATOM 609 O O . TYR A 1 82 ? 45.192 10.420 37.819 1.00 25.89 476 TYR A O 1
ATOM 618 N N . LEU A 1 83 ? 43.238 11.462 37.683 1.00 18.62 477 LEU A N 1
ATOM 619 C CA . LEU A 1 83 ? 43.838 12.511 36.883 1.00 21.48 477 LEU A CA 1
ATOM 620 C C . LEU A 1 83 ? 44.867 13.340 37.612 1.00 22.28 477 LEU A C 1
ATOM 621 O O . LEU A 1 83 ? 45.855 13.735 37.013 1.00 25.82 477 LEU A O 1
ATOM 626 N N . LEU A 1 84 ? 44.714 13.556 38.909 1.00 24.34 478 LEU A N 1
ATOM 627 C CA . LEU A 1 84 ? 45.615 14.382 39.693 1.00 19.69 478 LEU A CA 1
ATOM 628 C C . LEU A 1 84 ? 46.981 13.725 39.804 1.00 23.45 478 LEU A C 1
ATOM 629 O O . LEU A 1 84 ? 47.990 14.384 40.045 1.00 23.58 478 LEU A O 1
ATOM 634 N N . LYS A 1 85 ? 47.012 12.403 39.654 1.00 28.00 479 LYS A N 1
ATOM 635 C CA . LYS A 1 85 ? 48.238 11.631 39.592 1.00 27.17 479 LYS A CA 1
ATOM 636 C C . LYS A 1 85 ? 48.815 11.678 38.175 1.00 25.44 479 LYS A C 1
ATOM 637 O O . LYS A 1 85 ? 50.030 11.671 37.968 1.00 29.54 479 LYS A O 1
ATOM 643 N N . GLU A 1 86 ? 47.977 11.725 37.145 1.00 28.58 480 GLU A N 1
ATOM 644 C CA . GLU A 1 86 ? 48.444 11.749 35.762 1.00 28.09 480 GLU A CA 1
ATOM 645 C C . GLU A 1 86 ? 49.030 13.095 35.320 1.00 31.66 480 GLU A C 1
ATOM 646 O O . GLU A 1 86 ? 50.006 13.195 34.566 1.00 37.18 480 GLU A O 1
ATOM 652 N N . LEU A 1 87 ? 48.373 14.165 35.754 1.00 31.26 481 LEU A N 1
ATOM 653 C CA . LEU A 1 87 ? 48.729 15.529 35.425 1.00 28.49 481 LEU A CA 1
ATOM 654 C C . LEU A 1 87 ? 49.168 16.250 36.705 1.00 31.43 481 LEU A C 1
ATOM 655 O O . LEU A 1 87 ? 48.476 17.147 37.200 1.00 34.52 481 LEU A O 1
ATOM 660 N N . PRO A 1 88 ? 50.340 15.961 37.279 1.00 30.47 482 PRO A N 1
ATOM 661 C CA . PRO A 1 88 ? 50.760 16.441 38.592 1.00 28.83 482 PRO A CA 1
ATOM 662 C C . PRO A 1 88 ? 50.829 17.940 38.810 1.00 26.49 482 PRO A C 1
ATOM 663 O O . PRO A 1 88 ? 50.814 18.392 39.960 1.00 33.93 482 PRO A O 1
ATOM 667 N N . ASP A 1 89 ? 50.877 18.772 37.765 1.00 23.46 483 ASP A N 1
ATOM 668 C CA . ASP A 1 89 ? 50.894 20.203 37.998 1.00 19.86 483 ASP A CA 1
ATOM 669 C C . ASP A 1 89 ? 49.611 20.655 38.655 1.00 19.12 483 ASP A C 1
ATOM 670 O O . ASP A 1 89 ? 49.600 21.688 39.303 1.00 23.08 483 ASP A O 1
ATOM 675 N N . PHE A 1 90 ? 48.524 19.887 38.530 1.00 19.43 484 PHE A N 1
ATOM 676 C CA . PHE A 1 90 ? 47.265 20.218 39.167 1.00 15.77 484 PHE A CA 1
ATOM 677 C C . PHE A 1 90 ? 47.258 19.802 40.617 1.00 18.75 484 PHE A C 1
ATOM 678 O O . PHE A 1 90 ? 46.402 20.224 41.401 1.00 21.21 484 PHE A O 1
ATOM 686 N N . ASN A 1 91 ? 48.200 18.957 41.008 1.00 19.68 485 ASN A N 1
ATOM 687 C CA . ASN A 1 91 ? 48.267 18.501 42.381 1.00 20.96 485 ASN A CA 1
ATOM 688 C C . ASN A 1 91 ? 49.431 19.190 43.068 1.00 20.94 485 ASN A C 1
ATOM 689 O O . ASN A 1 91 ? 50.234 18.567 43.756 1.00 28.42 485 ASN A O 1
ATOM 694 N N . SER A 1 92 ? 49.599 20.489 42.904 1.00 21.39 486 SER A N 1
ATOM 695 C CA . SER A 1 92 ? 50.760 21.133 43.450 1.00 20.67 486 SER A CA 1
ATOM 696 C C . SER A 1 92 ? 50.413 22.509 43.986 1.00 21.94 486 SER A C 1
ATOM 697 O O . SER A 1 92 ? 49.239 22.905 43.921 1.00 22.49 486 SER A O 1
ATOM 700 N N . SER A 1 93 ? 51.351 23.248 44.577 1.00 21.52 487 SER A N 1
ATOM 701 C CA . SER A 1 93 ? 51.069 24.611 44.985 1.00 18.63 487 SER A CA 1
ATOM 702 C C . SER A 1 93 ? 52.263 25.505 44.743 1.00 19.56 487 SER A C 1
ATOM 703 O O . SER A 1 93 ? 53.411 25.064 44.751 1.00 28.47 487 SER A O 1
ATOM 706 N N . LEU A 1 94 ? 52.010 26.771 44.476 1.00 19.69 488 LEU A N 1
ATOM 707 C CA . LEU A 1 94 ? 53.070 27.739 44.323 1.00 20.48 488 LEU A CA 1
ATOM 708 C C . LEU A 1 94 ? 53.685 27.957 45.695 1.00 24.97 488 LEU A C 1
ATOM 709 O O . LEU A 1 94 ? 53.009 28.214 46.714 1.00 22.95 488 LEU A O 1
ATOM 714 N N . ALA A 1 95 ? 54.989 27.681 45.652 1.00 28.64 489 ALA A N 1
ATOM 715 C CA . ALA A 1 95 ? 55.869 27.831 46.793 1.00 29.75 489 ALA A CA 1
ATOM 716 C C . ALA A 1 95 ? 55.922 29.298 47.130 1.00 36.42 489 ALA A C 1
ATOM 717 O O . ALA A 1 95 ? 55.848 30.107 46.204 1.00 36.85 489 ALA A O 1
ATOM 719 N N . PRO A 1 96 ? 56.106 29.708 48.392 1.00 46.24 490 PRO A N 1
ATOM 720 C CA . PRO A 1 96 ? 56.155 31.112 48.804 1.00 50.33 490 PRO A CA 1
ATOM 721 C C . PRO A 1 96 ? 57.223 31.908 48.046 1.00 54.43 490 PRO A C 1
ATOM 722 O O . PRO A 1 96 ? 57.013 33.072 47.720 1.00 56.76 490 PRO A O 1
ATOM 726 N N . SER A 1 97 ? 58.362 31.316 47.664 1.00 55.71 491 SER A N 1
ATOM 727 C CA . SER A 1 97 ? 59.355 32.034 46.891 1.00 54.34 491 SER A CA 1
ATOM 728 C C . SER A 1 97 ? 58.894 32.479 45.494 1.00 55.15 491 SER A C 1
ATOM 729 O O . SER A 1 97 ? 59.663 33.145 44.797 1.00 60.68 491 SER A O 1
ATOM 732 N N . GLY A 1 98 ? 57.692 32.107 45.017 1.00 51.81 492 GLY A N 1
ATOM 733 C CA . GLY A 1 98 ? 57.193 32.425 43.690 1.00 44.13 492 GLY A CA 1
ATOM 734 C C . GLY A 1 98 ? 57.999 31.773 42.573 1.00 43.11 492 GLY A C 1
ATOM 735 O O . GLY A 1 98 ? 57.721 31.964 41.388 1.00 46.44 492 GLY A O 1
ATOM 736 N N . GLN A 1 99 ? 58.995 30.956 42.884 1.00 42.46 493 GLN A N 1
ATOM 737 C CA . GLN A 1 99 ? 59.884 30.425 41.870 1.00 44.92 493 GLN A CA 1
ATOM 738 C C . GLN A 1 99 ? 59.894 28.916 41.864 1.00 41.42 493 GLN A C 1
ATOM 739 O O . GLN A 1 99 ? 60.702 28.303 41.167 1.00 41.97 493 GLN A O 1
ATOM 741 N N . ALA A 1 100 ? 59.005 28.289 42.618 1.00 34.49 494 ALA A N 1
ATOM 742 C CA . ALA A 1 100 ? 58.983 26.858 42.700 1.00 28.07 494 ALA A CA 1
ATOM 743 C C . ALA A 1 100 ? 57.552 26.429 42.934 1.00 28.81 494 ALA A C 1
ATOM 744 O O . ALA A 1 100 ? 56.707 27.182 43.422 1.00 27.66 494 ALA A O 1
ATOM 746 N N . LEU A 1 101 ? 57.301 25.208 42.533 1.00 23.54 495 LEU A N 1
ATOM 747 C CA . LEU A 1 101 ? 56.040 24.575 42.706 1.00 22.73 495 LEU A CA 1
ATOM 748 C C . LEU A 1 101 ? 56.326 23.477 43.676 1.00 23.99 495 LEU A C 1
ATOM 749 O O . LEU A 1 101 ? 57.350 22.806 43.598 1.0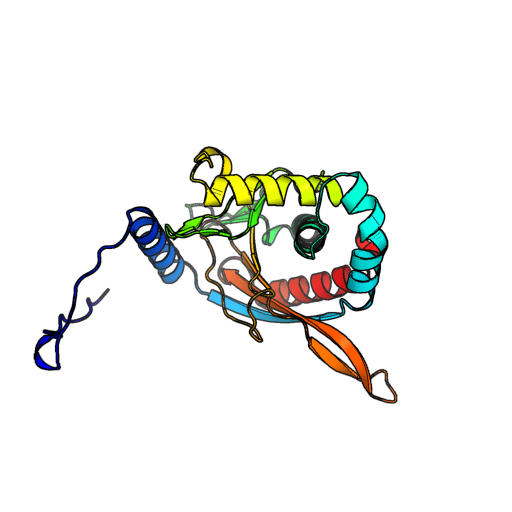0 28.31 495 LEU A O 1
ATOM 754 N N . ILE A 1 102 ? 55.403 23.234 44.557 1.00 20.73 496 ILE A N 1
ATOM 755 C CA . ILE A 1 102 ? 55.561 22.141 45.461 1.00 22.86 496 ILE A CA 1
ATOM 756 C C . ILE A 1 102 ? 54.602 21.083 44.969 1.00 22.03 496 ILE A C 1
ATOM 757 O O . ILE A 1 102 ? 53.388 21.275 45.043 1.00 25.28 496 ILE A O 1
ATOM 762 N N . ARG A 1 103 ? 55.115 20.025 44.372 1.00 21.64 497 ARG A N 1
ATOM 763 C CA . ARG A 1 103 ? 54.277 18.926 43.958 1.00 22.75 497 ARG A CA 1
ATOM 764 C C . ARG A 1 103 ? 54.039 18.012 45.122 1.00 20.96 497 ARG A C 1
ATOM 765 O O . ARG A 1 103 ? 54.951 17.597 45.838 1.00 25.31 497 ARG A O 1
ATOM 773 N N . LYS A 1 104 ? 52.769 17.771 45.351 1.00 17.23 498 LYS A N 1
ATOM 774 C CA . LYS A 1 104 ? 52.372 16.918 46.436 1.00 21.80 498 LYS A CA 1
ATOM 775 C C . LYS A 1 104 ? 52.308 15.497 45.898 1.00 27.67 498 LYS A C 1
ATOM 776 O O . LYS A 1 104 ? 51.820 15.256 44.794 1.00 38.18 498 LYS A O 1
ATOM 782 N N . LYS A 1 105 ? 52.823 14.507 46.613 1.00 29.49 499 LYS A N 1
ATOM 783 C CA . LYS A 1 105 ? 52.794 13.130 46.146 1.00 30.02 499 LYS A CA 1
ATOM 784 C C . LYS A 1 105 ? 51.600 12.373 46.728 1.00 30.69 499 LYS A C 1
ATOM 785 O O . LYS A 1 105 ? 51.481 11.160 46.598 1.00 37.63 499 LYS A O 1
ATOM 791 N N . TYR A 1 106 ? 50.661 13.079 47.345 1.00 26.78 500 TYR A N 1
ATOM 792 C CA . TYR A 1 106 ? 49.515 12.481 48.013 1.00 21.58 500 TYR A CA 1
ATOM 793 C C . TYR A 1 106 ? 48.266 13.044 47.351 1.00 22.14 500 TYR A C 1
ATOM 794 O O . TYR A 1 106 ? 48.386 14.116 46.758 1.00 25.19 500 TYR A O 1
ATOM 803 N N . VAL A 1 107 ? 47.070 12.456 47.392 1.00 20.72 501 VAL A N 1
ATOM 804 C CA . VAL A 1 107 ? 45.913 13.082 46.767 1.00 16.61 501 VAL A CA 1
ATOM 805 C C . VAL A 1 107 ? 44.840 13.208 47.827 1.00 16.64 501 VAL A C 1
ATOM 806 O O . VAL A 1 107 ? 44.244 12.201 48.241 1.00 22.11 501 VAL A O 1
ATOM 810 N N . HIS A 1 108 ? 44.612 14.381 48.415 1.00 17.03 502 HIS A N 1
ATOM 811 C CA . HIS A 1 108 ? 43.499 14.520 49.351 1.00 18.09 502 HIS A CA 1
ATOM 812 C C . HIS A 1 108 ? 42.622 15.561 48.676 1.00 24.04 502 HIS A C 1
ATOM 813 O O . HIS A 1 108 ? 43.153 16.546 48.140 1.00 25.32 502 HIS A O 1
ATOM 820 N N . ILE A 1 109 ? 41.305 15.384 48.677 1.00 18.71 503 ILE A N 1
ATOM 821 C CA . ILE A 1 109 ? 40.411 16.249 47.931 1.00 18.58 503 ILE A CA 1
ATOM 822 C C . ILE A 1 109 ? 39.311 16.756 48.857 1.00 21.82 503 ILE A C 1
ATOM 823 O O . ILE A 1 109 ? 38.778 15.967 49.645 1.00 19.53 503 ILE A O 1
ATOM 828 N N . GLY A 1 110 ? 38.985 18.052 48.788 1.00 20.42 504 GLY A N 1
ATOM 829 C CA . GLY A 1 110 ? 37.930 18.635 49.596 1.00 16.21 504 GLY A CA 1
ATOM 830 C C . GLY A 1 110 ? 36.663 18.725 48.763 1.00 18.86 504 GLY A C 1
ATOM 831 O O . GLY A 1 110 ? 36.720 18.738 47.521 1.00 24.50 504 GLY A O 1
ATOM 832 N N . PHE A 1 111 ? 35.495 18.763 49.372 1.00 15.56 505 PHE A N 1
ATOM 833 C CA . PHE A 1 111 ? 34.301 19.009 48.608 1.00 16.48 505 PHE A CA 1
ATOM 834 C C . PHE A 1 111 ? 33.483 19.988 49.425 1.00 20.71 505 PHE A C 1
ATOM 835 O O . PHE A 1 111 ? 33.521 20.047 50.650 1.00 29.37 505 PHE A O 1
ATOM 843 N N . ALA A 1 112 ? 32.808 20.863 48.722 1.00 27.07 506 ALA A N 1
ATOM 844 C CA . ALA A 1 112 ? 32.099 21.949 49.349 1.00 24.87 506 ALA A CA 1
ATOM 845 C C . ALA A 1 112 ? 30.776 21.497 49.917 1.00 27.15 506 ALA A C 1
ATOM 846 O O . ALA A 1 112 ? 30.028 20.773 49.242 1.00 29.09 506 ALA A O 1
ATOM 848 N N . VAL A 1 113 ? 30.501 21.898 51.154 1.00 26.85 507 VAL A N 1
ATOM 849 C CA . VAL A 1 113 ? 29.239 21.591 51.794 1.00 28.34 507 VAL A CA 1
ATOM 850 C C . VAL A 1 113 ? 28.706 22.945 52.225 1.00 36.84 507 VAL A C 1
ATOM 851 O O . VAL A 1 113 ? 29.412 23.743 52.852 1.00 39.76 507 VAL A O 1
ATOM 855 N N . ASP A 1 114 ? 27.463 23.244 51.868 1.00 46.89 508 ASP A N 1
ATOM 856 C CA . ASP A 1 114 ? 26.882 24.515 52.246 1.00 58.37 508 ASP A CA 1
ATOM 857 C C . ASP A 1 114 ? 26.038 24.189 53.463 1.00 61.50 508 ASP A C 1
ATOM 858 O O . ASP A 1 114 ? 25.183 23.297 53.416 1.00 65.72 508 ASP A O 1
ATOM 863 N N . THR A 1 115 ? 26.393 24.826 54.581 1.00 63.09 509 THR A N 1
ATOM 864 C CA . THR A 1 115 ? 25.717 24.604 55.837 1.00 60.62 509 THR A CA 1
ATOM 865 C C . THR A 1 115 ? 25.061 25.936 56.205 1.00 65.58 509 THR A C 1
ATOM 866 O O . THR A 1 115 ? 25.384 26.988 55.628 1.00 63.23 509 THR A O 1
ATOM 870 N N . PRO A 1 116 ? 24.156 25.955 57.201 1.00 72.11 510 PRO A N 1
ATOM 871 C CA . PRO A 1 116 ? 23.510 27.159 57.727 1.00 72.65 510 PRO A CA 1
ATOM 872 C C . PRO A 1 116 ? 24.458 28.278 58.118 1.00 68.44 510 PRO A C 1
ATOM 873 O O . PRO A 1 116 ? 24.222 29.472 57.940 1.00 67.99 510 PRO A O 1
ATOM 877 N N . ASP A 1 117 ? 25.556 27.839 58.696 1.00 64.91 511 ASP A N 1
ATOM 878 C CA . ASP A 1 117 ? 26.504 28.781 59.195 1.00 61.52 511 ASP A CA 1
ATOM 879 C C . ASP A 1 117 ? 27.486 29.327 58.204 1.00 54.95 511 ASP A C 1
ATOM 880 O O . ASP A 1 117 ? 28.191 30.276 58.555 1.00 45.65 511 ASP A O 1
ATOM 885 N N . GLY A 1 118 ? 27.559 28.717 57.025 1.00 50.17 512 GLY A N 1
ATOM 886 C CA . GLY A 1 118 ? 28.476 29.130 55.997 1.00 49.21 512 GLY A CA 1
ATOM 887 C C . GLY A 1 118 ? 28.976 27.892 55.292 1.00 50.56 512 GLY A C 1
ATOM 888 O O . GLY A 1 118 ? 28.471 26.779 55.461 1.00 52.11 512 GLY A O 1
ATOM 889 N N . LEU A 1 119 ? 30.003 28.099 54.490 1.00 48.22 513 LEU A N 1
ATOM 890 C CA . LEU A 1 119 ? 30.583 27.037 53.686 1.00 43.22 513 LEU A CA 1
ATOM 891 C C . LEU A 1 119 ? 31.694 26.289 54.412 1.00 38.90 513 LEU A C 1
ATOM 892 O O . LEU A 1 119 ? 32.587 26.937 54.976 1.00 39.93 513 LEU A O 1
ATOM 897 N N . LEU A 1 120 ? 31.681 24.963 54.370 1.00 26.77 514 LEU A N 1
ATOM 898 C CA . LEU A 1 120 ? 32.773 24.195 54.918 1.00 27.12 514 LEU A CA 1
ATOM 899 C C . LEU A 1 120 ? 33.303 23.304 53.815 1.00 29.45 514 LEU A C 1
ATOM 900 O O . LEU A 1 120 ? 32.536 22.845 52.961 1.00 31.18 514 LEU A O 1
ATOM 905 N N . VAL A 1 121 ? 34.604 23.034 53.755 1.00 24.59 515 VAL A N 1
ATOM 906 C CA . VAL A 1 121 ? 35.066 22.127 52.727 1.00 22.59 515 VAL A CA 1
ATOM 907 C C . VAL A 1 121 ? 35.783 20.982 53.411 1.00 18.98 515 VAL A C 1
ATOM 908 O O . VAL A 1 121 ? 37.007 20.991 53.555 1.00 21.31 515 VAL A O 1
ATOM 912 N N . PRO A 1 122 ? 35.068 19.986 53.915 1.00 18.44 516 PRO A N 1
ATOM 913 C CA . PRO A 1 122 ? 35.688 18.788 54.452 1.00 14.74 516 PRO A CA 1
ATOM 914 C C . PRO A 1 122 ? 36.627 18.154 53.439 1.00 19.17 516 PRO A C 1
ATOM 915 O O . PRO A 1 122 ? 36.384 18.296 52.241 1.00 25.34 516 PRO A O 1
ATOM 919 N N . VAL A 1 123 ? 37.697 17.486 53.885 1.00 20.60 517 VAL A N 1
ATOM 920 C CA . VAL A 1 123 ? 38.716 16.891 53.038 1.00 15.04 517 VAL A CA 1
ATOM 921 C C . VAL A 1 123 ? 38.775 15.377 53.175 1.00 20.26 517 VAL A C 1
ATOM 922 O O . VAL A 1 123 ? 38.886 14.871 54.284 1.00 27.29 517 VAL A O 1
ATOM 926 N N . ILE A 1 124 ? 38.768 14.596 52.099 1.00 22.59 518 ILE A N 1
ATOM 927 C CA . ILE A 1 124 ? 38.897 13.163 52.159 1.00 17.90 518 ILE A CA 1
ATOM 928 C C . ILE A 1 124 ? 40.346 12.905 51.782 1.00 20.78 518 ILE A C 1
ATOM 929 O O . ILE A 1 124 ? 40.863 13.327 50.752 1.00 23.81 518 ILE A O 1
ATOM 934 N N . ARG A 1 125 ? 41.025 12.191 52.653 1.00 27.21 519 ARG A N 1
ATOM 935 C CA . ARG A 1 125 ? 42.435 11.902 52.519 1.00 31.69 519 ARG A CA 1
ATOM 936 C C . ARG A 1 125 ? 42.631 10.668 51.661 1.00 29.12 519 ARG A C 1
ATOM 937 O O . ARG A 1 125 ? 41.858 9.726 51.737 1.00 32.15 519 ARG A O 1
ATOM 945 N N . ASN A 1 126 ? 43.623 10.705 50.794 1.00 25.93 520 ASN A N 1
ATOM 946 C CA . ASN A 1 126 ? 44.053 9.568 50.001 1.00 30.32 520 ASN A CA 1
ATOM 947 C C . ASN A 1 126 ? 42.933 8.968 49.168 1.00 33.93 520 ASN A C 1
ATOM 948 O O . ASN A 1 126 ? 42.746 7.756 49.057 1.00 39.14 520 ASN A O 1
ATOM 953 N N . VAL A 1 127 ? 42.271 9.866 48.432 1.00 33.13 521 VAL A N 1
ATOM 954 C CA . VAL A 1 127 ? 41.132 9.512 47.607 1.00 28.50 521 VAL A CA 1
ATOM 955 C C . VAL A 1 127 ? 41.558 8.425 46.634 1.00 28.13 521 VAL A C 1
ATOM 956 O O . VAL A 1 127 ? 40.873 7.436 46.432 1.00 26.87 521 VAL A O 1
ATOM 960 N N . ASP A 1 128 ? 42.779 8.550 46.140 1.00 25.80 522 ASP A N 1
ATOM 961 C CA . ASP A 1 128 ? 43.362 7.593 45.231 1.00 29.78 522 ASP A CA 1
ATOM 962 C C . ASP A 1 128 ? 43.390 6.165 45.765 1.00 30.83 522 ASP A C 1
ATOM 963 O O . ASP A 1 128 ? 43.601 5.232 45.004 1.00 35.65 522 ASP A O 1
ATOM 968 N N . GLN A 1 129 ? 43.189 5.914 47.044 1.00 34.84 523 GLN A N 1
ATOM 969 C CA . GLN A 1 129 ? 43.299 4.583 47.603 1.00 34.04 523 GLN A CA 1
ATOM 970 C C . GLN A 1 129 ? 41.977 4.015 48.042 1.00 32.41 523 GLN A C 1
ATOM 971 O O . GLN A 1 129 ? 41.922 2.911 48.579 1.00 43.38 523 GLN A O 1
ATOM 977 N N . LYS A 1 130 ? 40.889 4.736 47.870 1.00 27.97 524 LYS A N 1
ATOM 978 C CA . LYS A 1 130 ? 39.659 4.279 48.440 1.00 23.76 524 LYS A CA 1
ATOM 979 C C . LYS A 1 130 ? 38.731 3.891 47.327 1.00 23.72 524 LYS A C 1
ATOM 980 O O . LYS A 1 130 ? 38.885 4.316 46.194 1.00 29.24 524 LYS A O 1
ATOM 986 N N . SER A 1 131 ? 37.754 3.064 47.622 1.00 24.64 525 SER A N 1
ATOM 987 C CA . SER A 1 131 ? 36.895 2.517 46.613 1.00 18.91 525 SER A CA 1
ATOM 988 C C . SER A 1 131 ? 35.674 3.398 46.561 1.00 25.24 525 SER A C 1
ATOM 989 O O . SER A 1 131 ? 35.425 4.184 47.493 1.00 25.15 525 SER A O 1
ATOM 992 N N . LEU A 1 132 ? 34.848 3.168 45.545 1.00 25.93 526 LEU A N 1
ATOM 993 C CA . LEU A 1 132 ? 33.677 3.984 45.376 1.00 24.24 526 LEU A CA 1
ATOM 994 C C . LEU A 1 132 ? 32.758 3.889 46.563 1.00 21.97 526 LEU A C 1
ATOM 995 O O . LEU A 1 132 ? 32.213 4.925 46.949 1.00 24.96 526 LEU A O 1
ATOM 1000 N N . LEU A 1 133 ? 32.587 2.742 47.221 1.00 29.81 527 LEU A N 1
ATOM 1001 C CA . LEU A 1 133 ? 31.699 2.726 48.386 1.00 35.51 527 LEU A CA 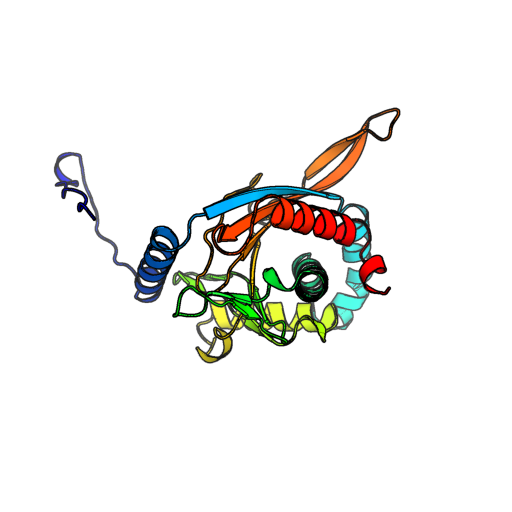1
ATOM 1002 C C . LEU A 1 133 ? 32.376 3.267 49.639 1.00 35.87 527 LEU A C 1
ATOM 1003 O O . LEU A 1 133 ? 31.700 3.823 50.515 1.00 32.99 527 LEU A O 1
ATOM 1008 N N . GLN A 1 134 ? 33.711 3.195 49.727 1.00 30.86 528 GLN A N 1
ATOM 1009 C CA . GLN A 1 134 ? 34.391 3.792 50.856 1.00 33.76 528 GLN A CA 1
ATOM 1010 C C . GLN A 1 134 ? 34.193 5.291 50.785 1.00 31.59 528 GLN A C 1
ATOM 1011 O O . GLN A 1 134 ? 33.721 5.922 51.730 1.00 35.28 528 GLN A O 1
ATOM 1017 N N . LEU A 1 135 ? 34.469 5.853 49.613 1.00 27.22 529 LEU A N 1
ATOM 1018 C CA . LEU A 1 135 ? 34.324 7.273 49.398 1.00 21.71 529 LEU A CA 1
ATOM 1019 C C . LEU A 1 135 ? 32.876 7.691 49.582 1.00 24.10 529 LEU A C 1
ATOM 1020 O O . LEU A 1 135 ? 32.653 8.730 50.209 1.00 24.02 529 LEU A O 1
ATOM 1025 N N . ALA A 1 136 ? 31.870 6.913 49.145 1.00 25.35 530 ALA A N 1
ATOM 1026 C CA . ALA A 1 136 ? 30.467 7.306 49.331 1.00 26.82 530 ALA A CA 1
ATOM 1027 C C . ALA A 1 136 ? 30.105 7.393 50.795 1.00 25.73 530 ALA A C 1
ATOM 1028 O O . ALA A 1 136 ? 29.373 8.290 51.214 1.00 25.96 530 ALA A O 1
ATOM 1030 N N . ALA A 1 137 ? 30.674 6.478 51.579 1.00 30.88 531 ALA A N 1
ATOM 1031 C CA . ALA A 1 137 ? 30.426 6.433 53.012 1.00 34.72 531 ALA A CA 1
ATOM 1032 C C . ALA A 1 137 ? 30.971 7.651 53.734 1.00 36.42 531 ALA A C 1
ATOM 1033 O O . ALA A 1 137 ? 30.248 8.413 54.396 1.00 37.47 531 ALA A O 1
ATOM 1035 N N . GLU A 1 138 ? 32.276 7.835 53.518 1.00 34.41 532 GLU A N 1
ATOM 1036 C CA . GLU A 1 138 ? 33.046 8.908 54.114 1.00 30.96 532 GLU A CA 1
ATOM 1037 C C . GLU A 1 138 ? 32.543 10.300 53.742 1.00 32.77 532 GLU A C 1
ATOM 1038 O O . GLU A 1 138 ? 32.387 11.162 54.620 1.00 33.49 532 GLU A O 1
ATOM 1044 N N . ALA A 1 139 ? 32.220 10.525 52.460 1.00 32.97 533 ALA A N 1
ATOM 1045 C CA . ALA A 1 139 ? 31.688 11.796 51.998 1.00 35.94 533 ALA A CA 1
ATOM 1046 C C . ALA A 1 139 ? 30.461 12.173 52.818 1.00 38.19 533 ALA A C 1
ATOM 1047 O O . ALA A 1 139 ? 30.395 13.255 53.402 1.00 43.78 533 ALA A O 1
ATOM 1049 N N . ALA A 1 140 ? 29.544 11.224 52.974 1.00 37.81 534 ALA A N 1
ATOM 1050 C CA . ALA A 1 140 ? 28.329 11.426 53.736 1.00 35.34 534 ALA A CA 1
ATOM 1051 C C . ALA A 1 140 ? 28.559 11.759 5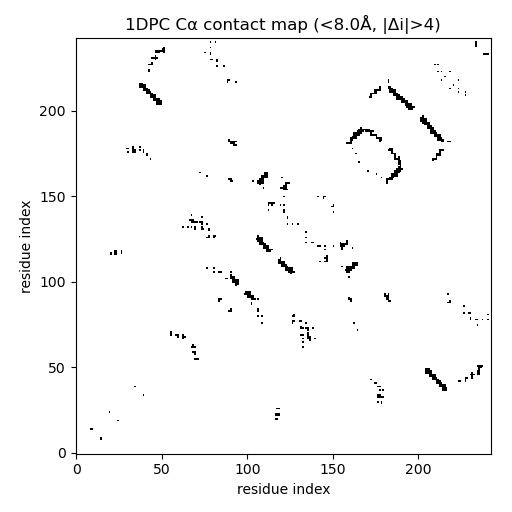5.196 1.00 36.41 534 ALA A C 1
ATOM 1052 O O . ALA A 1 140 ? 27.948 12.672 55.748 1.00 42.77 534 ALA A O 1
ATOM 1054 N N . GLU A 1 141 ? 29.467 11.038 55.825 1.00 36.31 535 GLU A N 1
ATOM 1055 C CA . GLU A 1 141 ? 29.799 11.230 57.222 1.00 39.97 535 GLU A CA 1
ATOM 1056 C C . GLU A 1 141 ? 30.320 12.637 57.418 1.00 38.09 535 GLU A C 1
ATOM 1057 O O . GLU A 1 141 ? 29.761 13.410 58.201 1.00 37.45 535 GLU A O 1
ATOM 1063 N N . LEU A 1 142 ? 31.333 13.006 56.636 1.00 33.71 536 LEU A N 1
ATOM 1064 C CA . LEU A 1 142 ? 31.933 14.319 56.740 1.00 30.00 536 LEU A CA 1
ATOM 1065 C C . LEU A 1 142 ? 30.895 15.391 56.471 1.00 30.43 536 LEU A C 1
ATOM 1066 O O . LEU A 1 142 ? 30.872 16.431 57.125 1.00 34.39 536 LEU A O 1
ATOM 1071 N N . ALA A 1 143 ? 29.960 15.119 55.571 1.00 30.75 537 ALA A N 1
ATOM 1072 C CA . ALA A 1 143 ? 28.887 16.048 55.276 1.00 32.89 537 ALA A CA 1
ATOM 1073 C C . ALA A 1 143 ? 27.946 16.209 56.464 1.00 36.99 537 ALA A C 1
ATOM 1074 O O . ALA A 1 143 ? 27.587 17.344 56.809 1.00 39.66 537 ALA A O 1
ATOM 1076 N N . GLU A 1 144 ? 27.569 15.110 57.135 1.00 38.33 538 GLU A N 1
ATOM 1077 C CA . GLU A 1 144 ? 26.665 15.192 58.271 1.00 40.04 538 GLU A CA 1
ATOM 1078 C C . GLU A 1 144 ? 27.387 15.931 59.381 1.00 40.12 538 GLU A C 1
ATOM 1079 O O . GLU A 1 144 ? 26.845 16.910 59.890 1.00 43.72 538 GLU A O 1
ATOM 1081 N N . LYS A 1 145 ? 28.632 15.592 59.725 1.00 37.50 539 LYS A N 1
ATOM 1082 C CA . LYS A 1 145 ? 29.367 16.307 60.761 1.00 37.54 539 LYS A CA 1
ATOM 1083 C C . LYS A 1 145 ? 29.502 17.783 60.460 1.00 37.15 539 LYS A C 1
ATOM 1084 O O . LYS A 1 145 ? 29.465 18.600 61.376 1.00 36.62 539 LYS A O 1
ATOM 1090 N N . ALA A 1 146 ? 29.674 18.130 59.188 1.00 40.01 540 ALA A N 1
ATOM 1091 C CA . ALA A 1 146 ? 29.778 19.509 58.769 1.00 39.22 540 ALA A CA 1
ATOM 1092 C C . ALA A 1 146 ? 28.465 20.212 59.087 1.00 42.74 540 ALA A C 1
ATOM 1093 O O . ALA A 1 146 ? 28.492 21.254 59.745 1.00 45.99 540 ALA A O 1
ATOM 1095 N N . ARG A 1 147 ? 27.305 19.655 58.725 1.00 44.92 541 ARG A N 1
ATOM 1096 C CA . ARG A 1 147 ? 26.039 20.320 58.996 1.00 52.51 541 ARG A CA 1
ATOM 1097 C C . ARG A 1 147 ? 25.714 20.447 60.458 1.00 57.10 541 ARG A C 1
ATOM 1098 O O . ARG A 1 147 ? 25.018 21.362 60.900 1.00 61.07 541 ARG A O 1
ATOM 1106 N N . SER A 1 148 ? 26.269 19.501 61.187 1.00 63.04 542 SER A N 1
ATOM 1107 C CA . SER A 1 148 ? 26.080 19.426 62.610 1.00 66.24 542 SER A CA 1
ATOM 1108 C C . SER A 1 148 ? 27.194 20.092 63.391 1.00 67.55 542 SER A C 1
ATOM 1109 O O . SER A 1 148 ? 27.330 19.843 64.584 1.00 69.23 542 SER A O 1
ATOM 1112 N N . LYS A 1 149 ? 28.048 20.912 62.777 1.00 70.84 543 LYS A N 1
ATOM 1113 C CA . LYS A 1 149 ? 29.155 21.587 63.453 1.00 74.00 543 LYS A CA 1
ATOM 1114 C C . LYS A 1 149 ? 30.120 20.689 64.226 1.00 71.46 543 LYS A C 1
ATOM 1115 O O . LYS A 1 149 ? 31.003 21.153 64.954 1.00 74.31 543 LYS A O 1
ATOM 1121 N N . LYS A 1 150 ? 30.014 19.380 64.011 1.00 66.56 544 LYS A N 1
ATOM 1122 C CA . LYS A 1 150 ? 30.839 18.404 64.696 1.00 65.06 544 LYS A CA 1
ATOM 1123 C C . LYS A 1 150 ? 32.094 18.103 63.883 1.00 63.24 544 LYS A C 1
ATOM 1124 O O . LYS A 1 150 ? 32.791 17.115 64.120 1.00 61.38 544 LYS A O 1
ATOM 1126 N N . LEU A 1 151 ? 32.412 18.936 62.896 1.00 63.92 545 LEU A N 1
ATOM 1127 C CA . LEU A 1 151 ? 33.542 18.665 62.034 1.00 63.88 545 LEU A CA 1
ATOM 1128 C C . LEU A 1 151 ? 34.729 19.350 62.684 1.00 65.35 545 LEU A C 1
ATOM 1129 O O . LEU A 1 151 ? 34.712 20.564 62.912 1.00 70.39 545 LEU A O 1
ATOM 1134 N N . GLY A 1 152 ? 35.751 18.587 63.045 1.00 65.73 546 GLY A N 1
ATOM 1135 C CA . GLY A 1 152 ? 36.921 19.172 63.679 1.00 71.18 546 GLY A CA 1
ATOM 1136 C C . GLY A 1 152 ? 37.879 19.766 62.660 1.00 71.76 546 GLY A C 1
ATOM 1137 O O . GLY A 1 152 ? 38.196 19.089 61.683 1.00 76.13 546 GLY A O 1
ATOM 1138 N N . ALA A 1 153 ? 38.419 20.971 62.902 1.00 72.38 547 ALA A N 1
ATOM 1139 C CA . ALA A 1 153 ? 39.350 21.671 62.004 1.00 70.69 547 ALA A CA 1
ATOM 1140 C C . ALA A 1 153 ? 40.406 20.843 61.291 1.00 67.13 547 ALA A C 1
ATOM 1141 O O . ALA A 1 153 ? 40.774 21.109 60.157 1.00 63.85 547 ALA A O 1
ATOM 1143 N N . ASP A 1 154 ? 40.880 19.796 61.948 1.00 66.21 548 ASP A N 1
ATOM 1144 C CA . ASP A 1 154 ? 41.789 18.845 61.350 1.00 68.10 548 ASP A CA 1
ATOM 1145 C C . ASP A 1 154 ? 41.294 18.406 59.968 1.00 62.47 548 ASP A C 1
ATOM 1146 O O . ASP A 1 154 ? 41.970 18.587 58.958 1.00 67.39 548 ASP A O 1
ATOM 1151 N N . ALA A 1 155 ? 40.042 17.963 59.898 1.00 53.09 549 ALA A N 1
ATOM 1152 C CA . ALA A 1 155 ? 39.432 17.451 58.687 1.00 42.90 549 ALA A CA 1
ATOM 1153 C C . ALA A 1 155 ? 39.200 18.474 57.596 1.00 40.78 549 ALA A C 1
ATOM 1154 O O . ALA A 1 155 ? 38.611 18.161 56.561 1.00 40.80 549 ALA A O 1
ATOM 1156 N N . MET A 1 156 ? 39.598 19.713 57.841 1.00 39.25 550 MET A N 1
ATOM 1157 C CA . MET A 1 156 ? 39.492 20.768 56.877 1.00 34.62 550 MET A CA 1
ATOM 1158 C C . MET A 1 156 ? 40.887 21.142 56.414 1.00 33.44 550 MET A C 1
ATOM 1159 O O . MET A 1 156 ? 41.096 22.250 55.916 1.00 38.91 550 MET A O 1
ATOM 1164 N N . GLN A 1 157 ? 41.904 20.293 56.504 1.00 34.60 551 GLN A N 1
ATOM 1165 C CA . GLN A 1 157 ? 43.212 20.720 56.074 1.00 35.17 551 GLN A CA 1
ATOM 1166 C C . GLN A 1 157 ? 43.937 19.828 55.106 1.00 30.80 551 GLN A C 1
ATOM 1167 O O . GLN A 1 157 ? 43.695 18.630 55.001 1.00 33.80 551 GLN A O 1
ATOM 1173 N N . GLY A 1 158 ? 44.829 20.467 54.370 1.00 28.17 552 GLY A N 1
ATOM 1174 C CA . GLY A 1 158 ? 45.760 19.766 53.510 1.00 23.63 552 GLY A CA 1
ATOM 1175 C C . GLY A 1 158 ? 45.178 19.106 52.284 1.00 21.40 552 GLY A C 1
ATOM 1176 O O . GLY A 1 158 ? 45.629 18.028 51.865 1.00 24.97 552 GLY A O 1
ATOM 1177 N N . ALA A 1 159 ? 44.192 19.769 51.698 1.00 20.09 553 ALA A N 1
ATOM 1178 C CA . ALA A 1 159 ? 43.551 19.270 50.503 1.00 15.98 553 ALA A CA 1
ATOM 1179 C C . ALA A 1 159 ? 44.444 19.701 49.386 1.00 13.07 553 ALA A C 1
ATOM 1180 O O . ALA A 1 159 ? 45.176 20.671 49.528 1.00 23.50 553 ALA A O 1
ATOM 1182 N N . CYS A 1 160 ? 44.351 19.011 48.273 1.00 15.90 554 CYS A N 1
ATOM 1183 C CA . CYS A 1 160 ? 45.073 19.340 47.065 1.00 14.29 554 CYS A CA 1
ATOM 1184 C C . CYS A 1 160 ? 44.193 19.950 45.997 1.00 15.29 554 CYS A C 1
ATOM 1185 O O . CYS A 1 160 ? 44.707 20.606 45.094 1.00 18.43 554 CYS A O 1
ATOM 1188 N N . PHE A 1 161 ? 42.872 19.731 46.026 1.00 11.81 555 PHE A N 1
ATOM 1189 C CA . PHE A 1 161 ? 41.977 20.130 44.944 1.00 10.68 555 PHE A CA 1
ATOM 1190 C C . PHE A 1 161 ? 40.579 20.180 45.565 1.00 14.11 555 PHE A C 1
ATOM 1191 O O . PHE A 1 161 ? 40.356 19.541 46.607 1.00 13.67 555 PHE A O 1
ATOM 1199 N N . THR A 1 162 ? 39.619 20.891 44.988 1.00 14.64 556 THR A N 1
ATOM 1200 C CA . THR A 1 162 ? 38.292 20.965 45.578 1.00 10.71 556 THR A CA 1
ATOM 1201 C C . THR A 1 162 ? 37.283 20.672 44.499 1.00 13.63 556 THR A C 1
ATOM 1202 O O . THR A 1 162 ? 37.493 21.121 43.368 1.00 17.96 556 THR A O 1
ATOM 1206 N N . ILE A 1 163 ? 36.212 19.941 44.804 1.00 13.73 557 ILE A N 1
ATOM 1207 C CA . ILE A 1 163 ? 35.096 19.768 43.883 1.00 12.50 557 ILE A CA 1
ATOM 1208 C C . ILE A 1 163 ? 33.921 20.540 44.481 1.00 16.81 557 ILE A C 1
ATOM 1209 O O . ILE A 1 163 ? 33.690 20.449 45.695 1.00 18.66 557 ILE A O 1
ATOM 1214 N N . SER A 1 164 ? 33.167 21.328 43.716 1.00 15.64 558 SER A N 1
ATOM 1215 C CA . SER A 1 164 ? 32.039 22.067 44.241 1.00 14.25 558 SER A CA 1
ATOM 1216 C C . SER A 1 164 ? 30.870 21.596 43.425 1.00 13.76 558 SER A C 1
ATOM 1217 O O . SER A 1 164 ? 30.804 21.943 42.240 1.00 20.96 558 SER A O 1
ATOM 1220 N N . SER A 1 165 ? 29.944 20.803 43.948 1.00 16.87 559 SER A N 1
ATOM 1221 C CA . SER A 1 165 ? 28.870 20.315 43.104 1.00 13.25 559 SER A CA 1
ATOM 1222 C C . SER A 1 165 ? 27.568 21.005 43.395 1.00 11.54 559 SER A C 1
ATOM 1223 O O . SER A 1 165 ? 27.038 20.919 44.507 1.00 18.98 559 SER A O 1
ATOM 1226 N N . LEU A 1 166 ? 27.011 21.695 42.399 1.00 16.54 560 LEU A N 1
ATOM 1227 C CA . LEU A 1 166 ? 25.721 22.343 42.560 1.00 13.33 560 LEU A CA 1
ATOM 1228 C C . LEU A 1 166 ? 24.709 21.621 41.718 1.00 14.56 560 LEU A C 1
ATOM 1229 O O . LEU A 1 166 ? 23.543 22.017 41.741 1.00 14.88 560 LEU A O 1
ATOM 1234 N N . GLY A 1 167 ? 25.080 20.496 41.094 1.00 12.60 561 GLY A N 1
ATOM 1235 C CA . GLY A 1 167 ? 24.197 19.746 40.202 1.00 19.17 561 GLY A CA 1
ATOM 1236 C C . GLY A 1 167 ? 22.806 19.440 40.754 1.00 24.62 561 GLY A C 1
ATOM 1237 O O . GLY A 1 167 ? 21.793 19.377 40.061 1.00 35.75 561 GLY A O 1
ATOM 1238 N N . HIS A 1 168 ? 22.742 19.282 42.055 1.00 24.94 562 HIS A N 1
ATOM 1239 C CA . HIS A 1 168 ? 21.488 19.041 42.744 1.00 23.27 562 HIS A CA 1
ATOM 1240 C C . HIS A 1 168 ? 20.543 20.234 42.822 1.00 26.77 562 HIS A C 1
ATOM 1241 O O . HIS A 1 168 ? 19.418 20.063 43.288 1.00 32.65 562 HIS A O 1
ATOM 1248 N N . ILE A 1 169 ? 20.957 21.451 42.460 1.00 26.31 563 ILE A N 1
ATOM 1249 C CA . ILE A 1 169 ? 20.082 22.596 42.597 1.00 21.84 563 ILE A CA 1
ATOM 1250 C C . ILE A 1 169 ? 19.763 23.004 41.194 1.00 21.22 563 ILE A C 1
ATOM 1251 O O . ILE A 1 169 ? 18.585 23.056 40.843 1.00 25.16 563 ILE A O 1
ATOM 1256 N N . GLY A 1 170 ? 20.766 23.282 40.380 1.00 17.85 564 GLY A N 1
ATOM 1257 C CA . GLY A 1 170 ? 20.461 23.561 39.002 1.00 15.57 564 GLY A CA 1
ATOM 1258 C C . GLY A 1 170 ? 21.563 24.362 38.394 1.00 18.31 564 GLY A C 1
ATOM 1259 O O . GLY A 1 170 ? 22.618 24.534 39.001 1.00 19.86 564 GLY A O 1
ATOM 1260 N N . GLY A 1 171 ? 21.338 24.861 37.201 1.00 22.22 565 GLY A N 1
ATOM 1261 C CA . GLY A 1 171 ? 22.363 25.645 36.570 1.00 20.05 565 GLY A CA 1
ATOM 1262 C C . GLY A 1 171 ? 23.078 24.856 35.508 1.00 17.17 565 GLY A C 1
ATOM 1263 O O . GLY A 1 171 ? 23.221 23.636 35.525 1.00 21.92 565 GLY A O 1
ATOM 1264 N N . THR A 1 172 ? 23.551 25.701 34.623 1.00 16.55 566 THR A N 1
ATOM 1265 C CA . THR A 1 172 ? 24.297 25.313 33.457 1.00 16.98 566 THR A CA 1
ATOM 1266 C C . THR A 1 172 ? 25.816 25.289 33.624 1.00 19.07 566 THR A C 1
ATOM 1267 O O . THR A 1 172 ? 26.503 24.497 32.976 1.00 17.35 566 THR A O 1
ATOM 1271 N N . ALA A 1 173 ? 26.398 26.102 34.496 1.00 14.09 567 ALA A N 1
ATOM 1272 C CA . ALA A 1 173 ? 27.840 26.239 34.638 1.00 11.33 567 ALA A CA 1
ATOM 1273 C C . ALA A 1 173 ? 28.001 27.427 35.578 1.00 11.98 567 ALA A C 1
ATOM 1274 O O . ALA A 1 173 ? 27.035 28.176 35.798 1.00 20.18 567 ALA A O 1
ATOM 1276 N N . PHE A 1 174 ? 29.183 27.599 36.145 1.00 5.14 568 PHE A N 1
ATOM 1277 C CA . PHE A 1 174 ? 29.473 28.754 36.953 1.00 9.22 568 PHE A CA 1
ATOM 1278 C C . PHE A 1 174 ? 30.993 28.907 36.955 1.00 15.28 568 PHE A C 1
ATOM 1279 O O . PHE A 1 174 ? 31.713 28.085 36.367 1.00 14.75 568 PHE A O 1
ATOM 1287 N N . THR A 1 175 ? 31.541 29.949 37.564 1.00 15.89 569 THR A N 1
ATOM 1288 C CA . THR A 1 175 ? 32.977 30.114 37.550 1.00 9.15 569 THR A CA 1
ATOM 1289 C C . THR A 1 175 ? 33.485 30.048 38.977 1.00 12.30 569 THR A C 1
ATOM 1290 O O . THR A 1 175 ? 33.565 31.073 39.627 1.00 10.50 569 THR A O 1
ATOM 1294 N N . PRO A 1 176 ? 33.778 28.906 39.589 1.00 12.51 570 PRO A N 1
ATOM 1295 C CA . PRO A 1 176 ? 34.176 28.863 40.997 1.00 7.20 570 PRO A CA 1
ATOM 1296 C C . PRO A 1 176 ? 35.483 29.584 41.306 1.00 13.37 570 PRO A C 1
ATOM 1297 O O . PRO A 1 176 ? 36.278 29.863 40.395 1.00 17.10 570 PRO A O 1
ATOM 1301 N N . ILE A 1 177 ? 35.744 29.936 42.568 1.00 13.70 571 ILE A N 1
ATOM 1302 C CA . ILE A 1 177 ? 36.987 30.557 42.974 1.00 14.70 571 ILE A CA 1
ATOM 1303 C C . ILE A 1 177 ? 37.860 29.489 43.627 1.00 16.66 571 ILE A C 1
ATOM 1304 O O . ILE A 1 177 ? 37.432 28.601 44.351 1.00 20.17 571 ILE A O 1
ATOM 1309 N N . VAL A 1 178 ? 39.090 29.527 43.128 1.00 19.14 572 VAL A N 1
ATOM 1310 C CA . VAL A 1 178 ? 40.184 28.706 43.594 1.00 13.96 572 VAL A CA 1
ATOM 1311 C C . VAL A 1 178 ? 40.421 28.926 45.063 1.00 17.03 572 VAL A C 1
ATOM 1312 O O . VAL A 1 178 ? 40.508 30.090 45.473 1.00 21.24 572 VAL A O 1
ATOM 1316 N N . ASN A 1 179 ? 40.559 27.850 45.826 1.00 16.14 573 ASN A N 1
ATOM 1317 C CA . ASN A 1 179 ? 40.847 27.977 47.236 1.00 18.26 573 ASN A CA 1
ATOM 1318 C C . ASN A 1 179 ? 42.360 27.952 47.370 1.00 18.28 573 ASN A C 1
ATOM 1319 O O . ASN A 1 179 ? 42.987 26.901 47.543 1.00 17.25 573 ASN A O 1
ATOM 1324 N N . ALA A 1 180 ? 43.006 29.104 47.236 1.00 13.99 574 ALA A N 1
ATOM 1325 C CA . ALA A 1 180 ? 44.454 29.160 47.382 1.00 19.00 574 ALA A CA 1
ATOM 1326 C C . ALA A 1 180 ? 44.832 28.721 48.796 1.00 21.35 574 ALA A C 1
ATOM 1327 O O . ALA A 1 180 ? 44.138 29.111 49.752 1.00 25.85 574 ALA A O 1
ATOM 1329 N N . PRO A 1 181 ? 45.897 27.945 49.040 1.00 18.90 575 PRO A N 1
ATOM 1330 C CA . PRO A 1 181 ? 46.969 27.673 48.102 1.00 15.58 575 PRO A CA 1
ATOM 1331 C C . PRO A 1 181 ? 46.820 26.573 47.064 1.00 18.11 575 PRO A C 1
ATOM 1332 O O . PRO A 1 181 ? 47.822 26.240 46.429 1.00 15.54 575 PRO A O 1
ATOM 1336 N N . GLU A 1 182 ? 45.647 25.970 46.896 1.00 18.55 576 GLU A N 1
ATOM 1337 C CA . GLU A 1 182 ? 45.418 24.975 45.852 1.00 16.30 576 GLU A CA 1
ATOM 1338 C C . GLU A 1 182 ? 45.497 25.702 44.507 1.00 18.41 576 GLU A C 1
ATOM 1339 O O . GLU A 1 182 ? 45.353 26.923 44.461 1.00 21.26 576 GLU A O 1
ATOM 1345 N N . VAL A 1 183 ? 45.599 24.983 43.405 1.00 18.35 577 VAL A N 1
ATOM 1346 C CA . VAL A 1 183 ? 45.772 25.632 42.137 1.00 15.60 577 VAL A CA 1
ATOM 1347 C C . VAL A 1 183 ? 44.597 25.462 41.177 1.00 15.82 577 VAL A C 1
ATOM 1348 O O . VAL A 1 183 ? 44.586 26.090 40.111 1.00 18.05 577 VAL A O 1
ATOM 1352 N N . ALA A 1 184 ? 43.585 24.665 41.548 1.00 8.38 578 ALA A N 1
ATOM 1353 C CA . ALA A 1 184 ? 42.396 24.421 40.727 1.00 7.80 578 ALA A CA 1
ATOM 1354 C C . ALA A 1 184 ? 41.180 23.978 41.549 1.00 12.70 578 ALA A C 1
ATOM 1355 O O . ALA A 1 184 ? 41.360 23.531 42.690 1.00 13.86 578 ALA A O 1
ATOM 1357 N N . ILE A 1 185 ? 39.933 24.116 41.054 1.00 13.25 579 ILE A N 1
ATOM 1358 C CA . ILE A 1 185 ? 38.678 23.658 41.685 1.00 14.12 579 ILE A CA 1
ATOM 1359 C C . ILE A 1 185 ? 37.717 23.228 40.567 1.00 17.49 579 ILE A C 1
ATOM 1360 O O . ILE A 1 185 ? 37.671 23.859 39.504 1.00 19.17 579 ILE A O 1
ATOM 1365 N N . LEU A 1 186 ? 36.973 22.136 40.723 1.00 20.72 580 LEU A N 1
ATOM 1366 C CA . LEU A 1 186 ? 36.090 21.619 39.677 1.00 14.61 580 LEU A CA 1
ATOM 1367 C C . LEU A 1 186 ? 34.699 21.988 40.098 1.00 14.44 580 LEU A C 1
ATOM 1368 O O . LEU A 1 186 ? 34.273 21.600 41.186 1.00 21.76 580 LEU A O 1
ATOM 1373 N N . GLY A 1 187 ? 33.973 22.785 39.351 1.00 14.51 581 GLY A N 1
ATOM 1374 C CA . GLY A 1 187 ? 32.576 23.016 39.625 1.00 14.26 581 GLY A CA 1
ATOM 1375 C C . GLY A 1 187 ? 31.780 22.053 38.762 1.00 12.80 581 GLY A C 1
ATOM 1376 O O . GLY A 1 187 ? 32.137 21.825 37.607 1.00 19.71 581 GLY A O 1
ATOM 1377 N N . VAL A 1 188 ? 30.712 21.480 39.294 1.00 14.39 582 VAL A N 1
ATOM 1378 C CA . VAL A 1 188 ? 29.880 20.539 38.559 1.00 16.24 582 VAL A CA 1
ATOM 1379 C C . VAL A 1 188 ? 28.457 21.059 38.622 1.00 16.78 582 VAL A C 1
ATOM 1380 O O . VAL A 1 188 ? 27.985 21.373 39.726 1.00 16.25 582 VAL A O 1
ATOM 1384 N N . SER A 1 189 ? 27.731 21.131 37.509 1.00 19.68 583 SER A N 1
ATOM 1385 C CA . SER A 1 189 ? 26.380 21.650 37.530 1.00 13.92 583 SER A CA 1
ATOM 1386 C C . SER A 1 189 ? 25.371 20.591 37.103 1.00 14.80 583 SER A C 1
ATOM 1387 O O . SER A 1 189 ? 25.743 19.430 37.026 1.00 16.76 583 SER A O 1
ATOM 1390 N N . LYS A 1 190 ? 24.135 20.948 36.765 1.00 14.45 584 LYS A N 1
ATOM 1391 C CA . LYS A 1 190 ? 23.083 19.995 36.555 1.00 16.50 584 LYS A CA 1
ATOM 1392 C C . LYS A 1 190 ? 23.243 19.325 35.214 1.00 18.94 584 LYS A C 1
ATOM 1393 O O . LYS A 1 190 ? 23.581 19.984 34.224 1.00 20.45 584 LYS A O 1
ATOM 1399 N N . ALA A 1 191 ? 22.984 18.017 35.213 1.00 24.12 585 ALA A N 1
ATOM 1400 C CA . ALA A 1 191 ? 23.065 17.187 34.026 1.00 20.59 585 ALA A CA 1
ATOM 1401 C C . ALA A 1 191 ? 21.761 17.261 33.254 1.00 23.66 585 ALA A C 1
ATOM 1402 O O . ALA A 1 191 ? 20.670 17.245 33.841 1.00 26.81 585 ALA A O 1
ATOM 1404 N N . SER A 1 192 ? 21.866 17.326 31.928 1.00 23.73 586 SER A N 1
ATOM 1405 C CA . SER A 1 192 ? 20.720 17.445 31.060 1.00 21.25 586 SER A CA 1
ATOM 1406 C C . SER A 1 192 ? 20.901 16.475 29.924 1.00 20.13 586 SER A C 1
ATOM 1407 O O . SER A 1 192 ? 22.016 16.089 29.569 1.00 24.65 586 SER A O 1
ATOM 1410 N N . MET A 1 193 ? 19.776 16.114 29.329 1.00 24.90 587 MET A N 1
ATOM 1411 C CA . MET A 1 193 ? 19.768 15.301 28.137 1.00 22.66 587 MET A CA 1
ATOM 1412 C C . MET A 1 193 ? 20.071 16.262 27.003 1.00 21.23 587 MET A C 1
ATOM 1413 O O . MET A 1 193 ? 19.441 17.309 26.887 1.00 24.74 587 MET A O 1
ATOM 1418 N N . GLN A 1 194 ? 21.043 15.959 26.180 1.00 22.78 588 GLN A N 1
ATOM 1419 C CA . GLN A 1 194 ? 21.423 16.853 25.130 1.00 21.63 588 GLN A CA 1
ATOM 1420 C C . GLN A 1 194 ? 21.546 16.036 23.882 1.00 23.06 588 GLN A C 1
ATOM 1421 O O . GLN A 1 194 ? 21.813 14.847 23.972 1.00 20.14 588 GLN A O 1
ATOM 1427 N N . PRO A 1 195 ? 21.314 16.620 22.711 1.00 21.77 589 PRO A N 1
ATOM 1428 C CA . PRO A 1 195 ? 21.526 15.996 21.431 1.00 20.30 589 PRO A CA 1
ATOM 1429 C C . PRO A 1 195 ? 22.983 16.108 21.095 1.00 23.01 589 PRO A C 1
ATOM 1430 O O . PRO A 1 195 ? 23.604 17.172 21.115 1.00 29.28 589 PRO A O 1
ATOM 1434 N N . VAL A 1 196 ? 23.531 14.966 20.765 1.00 23.85 590 VAL A N 1
ATOM 1435 C CA . VAL A 1 196 ? 24.930 14.841 20.497 1.00 20.25 590 VAL A CA 1
ATOM 1436 C C . VAL A 1 196 ? 25.006 14.104 19.172 1.00 25.68 590 VAL A C 1
ATOM 1437 O O . VAL A 1 196 ? 24.441 13.034 18.971 1.00 28.59 590 VAL A O 1
ATOM 1441 N N . TRP A 1 197 ? 25.694 14.705 18.221 1.00 30.58 591 TRP A N 1
ATOM 1442 C CA . TRP A 1 197 ? 25.823 14.205 16.875 1.00 32.66 591 TRP A CA 1
ATOM 1443 C C . TRP A 1 197 ? 26.625 12.929 16.872 1.00 40.99 591 TRP A C 1
ATOM 1444 O O . TRP A 1 197 ? 27.763 12.919 17.346 1.00 41.63 591 TRP A O 1
ATOM 1455 N N . ASP A 1 198 ? 26.058 11.863 16.315 1.00 51.60 592 ASP A N 1
ATOM 1456 C CA . ASP A 1 198 ? 26.803 10.604 16.247 1.00 59.03 592 ASP A CA 1
ATOM 1457 C C . ASP A 1 198 ? 27.507 10.400 14.911 1.00 60.42 592 ASP A C 1
ATOM 1458 O O . ASP A 1 198 ? 27.943 9.303 14.566 1.00 65.05 592 ASP A O 1
ATOM 1463 N N . GLY A 1 199 ? 27.639 11.449 14.109 1.00 63.22 593 GLY A N 1
ATOM 1464 C CA . GLY A 1 199 ? 28.198 11.325 12.777 1.00 60.46 593 GLY A CA 1
ATOM 1465 C C . GLY A 1 199 ? 27.074 11.279 11.746 1.00 61.49 593 GLY A C 1
ATOM 1466 O O . GLY A 1 199 ? 27.312 11.577 10.573 1.00 64.68 593 GLY A O 1
ATOM 1467 N N . LYS A 1 200 ? 25.824 10.994 12.146 1.00 58.06 594 LYS A N 1
ATOM 1468 C CA . LYS A 1 200 ? 24.742 10.846 11.189 1.00 59.87 594 LYS A CA 1
ATOM 1469 C C . LYS A 1 200 ? 23.420 11.450 11.657 1.00 54.95 594 LYS A C 1
ATOM 1470 O O . LYS A 1 200 ? 22.570 11.829 10.855 1.00 56.19 594 LYS A O 1
ATOM 1476 N N . ALA A 1 201 ? 23.196 11.553 12.963 1.00 48.35 595 ALA A N 1
ATOM 1477 C CA . ALA A 1 201 ? 21.958 12.073 13.516 1.00 41.25 595 ALA A CA 1
ATOM 1478 C C . ALA A 1 201 ? 22.252 12.459 14.950 1.00 37.15 595 ALA A C 1
ATOM 1479 O O . ALA A 1 201 ? 23.369 12.235 15.438 1.00 31.20 595 ALA A O 1
ATOM 1481 N N . PHE A 1 202 ? 21.306 13.079 15.621 1.00 34.22 596 PHE A N 1
ATOM 1482 C CA . PHE A 1 202 ? 21.587 13.526 16.956 1.00 36.38 596 PHE A CA 1
ATOM 1483 C C . PHE A 1 202 ? 20.977 12.518 17.895 1.00 39.64 596 PHE A C 1
ATOM 1484 O O . PHE A 1 202 ? 19.788 12.234 17.813 1.00 45.48 596 PHE A O 1
ATOM 1492 N N . GLN A 1 203 ? 21.834 12.000 18.759 1.00 41.87 597 GLN A N 1
ATOM 1493 C CA . GLN A 1 203 ? 21.514 11.028 19.783 1.00 39.47 597 GLN A CA 1
ATOM 1494 C C . GLN A 1 203 ? 21.382 11.749 21.127 1.00 33.88 597 GLN A C 1
ATOM 1495 O O . GLN A 1 203 ? 22.187 12.627 21.432 1.00 34.47 597 GLN A O 1
ATOM 1501 N N . PRO A 1 204 ? 20.374 11.497 21.954 1.00 26.51 598 PRO A N 1
ATOM 1502 C CA . PRO A 1 204 ? 20.274 12.040 23.288 1.00 23.11 598 PRO A CA 1
ATOM 1503 C C . PRO A 1 204 ? 21.249 11.375 24.221 1.00 22.85 598 PRO A C 1
ATOM 1504 O O . PRO A 1 204 ? 21.214 10.162 24.444 1.00 26.19 598 PRO A O 1
ATOM 1508 N N . ARG A 1 205 ? 22.124 12.184 24.779 1.00 20.37 599 ARG A N 1
ATOM 1509 C CA . ARG A 1 205 ? 23.087 11.721 25.724 1.00 15.96 599 ARG A CA 1
ATOM 1510 C C . ARG A 1 205 ? 22.947 12.570 26.978 1.00 14.75 599 ARG A C 1
ATOM 1511 O O . ARG A 1 205 ? 22.506 13.714 26.907 1.00 16.90 599 ARG A O 1
ATOM 1519 N N . LEU A 1 206 ? 23.243 12.038 28.151 1.00 12.83 600 LEU A N 1
ATOM 1520 C CA . LEU A 1 206 ? 23.125 12.768 29.395 1.00 12.70 600 LEU A CA 1
ATOM 1521 C C . LEU A 1 206 ? 24.474 13.401 29.586 1.00 14.04 600 LEU A C 1
ATOM 1522 O O . LEU A 1 206 ? 25.479 12.700 29.742 1.00 15.49 600 LEU A O 1
ATOM 1527 N N . MET A 1 207 ? 24.459 14.723 29.548 1.00 14.38 601 MET A N 1
ATOM 1528 C CA . MET A 1 207 ? 25.663 15.519 29.601 1.00 14.69 601 MET A CA 1
ATOM 1529 C C . MET A 1 207 ? 25.820 16.193 30.948 1.00 16.09 601 MET A C 1
ATOM 1530 O O . MET A 1 207 ? 24.846 16.771 31.422 1.00 20.57 601 MET A O 1
ATOM 1535 N N . LEU A 1 208 ? 26.986 16.146 31.598 1.00 15.12 602 LEU A N 1
ATOM 1536 C CA . LEU A 1 208 ? 27.241 16.802 32.879 1.00 11.78 602 LEU A CA 1
ATOM 1537 C C . LEU A 1 208 ? 28.129 18.004 32.627 1.00 12.93 602 LEU A C 1
ATOM 1538 O O . LEU A 1 208 ? 29.191 17.827 32.026 1.00 19.92 602 LEU A O 1
ATOM 1543 N N . PRO A 1 209 ? 27.804 19.238 32.998 1.00 12.45 603 PRO A N 1
ATOM 1544 C CA . PRO A 1 209 ? 28.631 20.405 32.734 1.00 8.33 603 PRO A CA 1
ATOM 1545 C C . PRO A 1 209 ? 29.711 20.493 33.795 1.00 7.73 603 PRO A C 1
ATOM 1546 O O . PRO A 1 209 ? 29.436 20.380 34.989 1.00 14.52 603 PRO A O 1
ATOM 1550 N N . LEU A 1 210 ? 30.942 20.717 33.378 1.00 15.13 604 LEU A N 1
ATOM 1551 C CA . LEU A 1 210 ? 32.096 20.831 34.250 1.00 13.90 604 LEU A CA 1
ATOM 1552 C C . LEU A 1 210 ? 32.681 22.226 34.102 1.00 15.73 604 LEU A C 1
ATOM 1553 O O . LEU A 1 210 ? 32.787 22.707 32.966 1.00 24.19 604 LEU A O 1
ATOM 1558 N N . SER A 1 211 ? 33.060 22.921 35.159 1.00 13.11 605 SER A N 1
ATOM 1559 C CA . SER A 1 211 ? 33.652 24.239 35.031 1.00 10.73 605 SER A CA 1
ATOM 1560 C C . SER A 1 211 ? 34.919 24.171 35.846 1.00 11.14 605 SER A C 1
ATOM 1561 O O . SER A 1 211 ? 34.821 24.075 37.067 1.00 13.82 605 SER A O 1
ATOM 1564 N N . LEU A 1 212 ? 36.112 24.179 35.279 1.00 9.77 606 LEU A N 1
ATOM 1565 C CA . LEU A 1 212 ? 37.336 24.071 36.042 1.00 9.37 606 LEU A CA 1
ATOM 1566 C C . LEU A 1 212 ? 37.974 25.442 36.152 1.00 10.77 606 LEU A C 1
ATOM 1567 O O . LEU A 1 212 ? 38.432 25.940 35.115 1.00 13.00 606 LEU A O 1
ATOM 1572 N N . SER A 1 213 ? 37.977 26.113 37.308 1.00 8.54 607 SER A N 1
ATOM 1573 C CA . SER A 1 213 ? 38.711 27.370 37.372 1.00 13.70 607 SER A CA 1
ATOM 1574 C C . SER A 1 213 ? 40.158 27.085 37.799 1.00 13.80 607 SER A C 1
ATOM 1575 O O . SER A 1 213 ? 40.384 26.159 38.593 1.00 19.21 607 SER A O 1
ATOM 1578 N N . TYR A 1 214 ? 41.197 27.772 37.312 1.00 12.15 608 TYR A N 1
ATOM 1579 C CA . TYR A 1 214 ? 42.548 27.443 37.707 1.00 11.38 608 TYR A CA 1
ATOM 1580 C C . TYR A 1 214 ? 43.396 28.659 37.881 1.00 13.27 608 TYR A C 1
ATOM 1581 O O . TYR A 1 214 ? 43.021 29.757 37.457 1.00 13.76 608 TYR A O 1
ATOM 1590 N N . ASP A 1 215 ? 44.508 28.445 38.556 1.00 15.43 609 ASP A N 1
ATOM 1591 C CA . ASP A 1 215 ? 45.458 29.494 38.819 1.00 15.04 609 ASP A CA 1
ATOM 1592 C C . ASP A 1 215 ? 46.316 29.568 37.578 1.00 14.71 609 ASP A C 1
ATOM 1593 O O . ASP A 1 215 ? 47.242 28.772 37.403 1.00 16.27 609 ASP A O 1
ATOM 1598 N N . HIS A 1 216 ? 46.100 30.605 36.785 1.00 16.78 610 HIS A N 1
ATOM 1599 C CA . HIS A 1 216 ? 46.786 30.694 35.518 1.00 14.84 610 HIS A CA 1
ATOM 1600 C C . HIS A 1 216 ? 48.282 30.940 35.624 1.00 20.18 610 HIS A C 1
ATOM 1601 O O . HIS A 1 216 ? 48.984 30.854 34.616 1.00 25.26 610 HIS A O 1
ATOM 1608 N N . ARG A 1 217 ? 48.804 31.264 36.804 1.00 22.47 611 ARG A N 1
ATOM 1609 C CA . ARG A 1 217 ? 50.250 31.397 37.013 1.00 20.57 611 ARG A CA 1
ATOM 1610 C C . ARG A 1 217 ? 50.972 30.063 36.962 1.00 20.99 611 ARG A C 1
ATOM 1611 O O . ARG A 1 217 ? 52.133 29.965 36.592 1.00 21.88 611 ARG A O 1
ATOM 1619 N N . VAL A 1 218 ? 50.245 29.050 37.399 1.00 18.96 612 VAL A N 1
ATOM 1620 C CA . VAL A 1 218 ? 50.761 27.715 37.518 1.00 17.33 612 VAL A CA 1
ATOM 1621 C C . VAL A 1 218 ? 50.229 26.888 36.351 1.00 22.22 612 VAL A C 1
ATOM 1622 O O . VAL A 1 218 ? 50.989 26.127 35.751 1.00 23.57 612 VAL A O 1
ATOM 1626 N N . ILE A 1 219 ? 48.948 26.984 35.988 1.00 20.27 613 ILE A N 1
ATOM 1627 C CA . ILE A 1 219 ? 48.401 26.210 34.887 1.00 20.84 613 ILE A CA 1
ATOM 1628 C C . ILE A 1 219 ? 48.085 27.064 33.675 1.00 21.67 613 ILE A C 1
ATOM 1629 O O . ILE A 1 219 ? 47.445 28.120 33.765 1.00 30.08 613 ILE A O 1
ATOM 1634 N N . ASP A 1 220 ? 48.574 26.656 32.514 1.00 24.27 614 ASP A N 1
ATOM 1635 C CA . ASP A 1 220 ? 48.281 27.364 31.275 1.00 23.39 614 ASP A CA 1
ATOM 1636 C C . ASP A 1 220 ? 47.046 26.773 30.624 1.00 18.40 614 ASP A C 1
ATOM 1637 O O . ASP A 1 220 ? 46.612 25.656 30.907 1.00 22.47 614 ASP A O 1
ATOM 1642 N N . GLY A 1 221 ? 46.577 27.475 29.618 1.00 15.77 615 GLY A N 1
ATOM 1643 C CA . GLY A 1 221 ? 45.358 27.118 28.946 1.00 17.25 615 GLY A CA 1
ATOM 1644 C C . GLY A 1 221 ? 45.333 25.721 28.390 1.00 18.99 615 GLY A C 1
ATOM 1645 O O . GLY A 1 221 ? 44.380 24.975 28.627 1.00 27.87 615 GLY A O 1
ATOM 1646 N N . ALA A 1 222 ? 46.375 25.328 27.682 1.00 14.67 616 ALA A N 1
ATOM 1647 C CA . ALA A 1 222 ? 46.378 23.988 27.124 1.00 11.56 616 ALA A CA 1
ATOM 1648 C C . ALA A 1 222 ? 46.349 22.873 28.146 1.00 16.33 616 ALA A C 1
ATOM 1649 O O . ALA A 1 222 ? 45.689 21.856 27.936 1.00 22.79 616 ALA A O 1
ATOM 1651 N N . ALA A 1 223 ? 47.018 23.058 29.281 1.00 13.96 617 ALA A N 1
ATOM 1652 C CA . ALA A 1 223 ? 47.023 22.048 30.328 1.00 16.18 617 ALA A CA 1
ATOM 1653 C C . ALA A 1 223 ? 45.627 21.880 30.904 1.00 20.81 617 ALA A C 1
ATOM 1654 O O . ALA A 1 223 ? 45.124 20.767 31.082 1.00 25.22 617 ALA A O 1
ATOM 1656 N N . ALA A 1 224 ? 44.946 22.995 31.147 1.00 21.47 618 ALA A N 1
ATOM 1657 C CA . ALA A 1 224 ? 43.598 22.925 31.676 1.00 15.48 618 ALA A CA 1
ATOM 1658 C C . ALA A 1 224 ? 42.617 22.300 30.698 1.00 15.41 618 ALA A C 1
ATOM 1659 O O . ALA A 1 224 ? 41.810 21.475 31.125 1.00 17.18 618 ALA A O 1
ATOM 1661 N N . ALA A 1 225 ? 42.680 22.635 29.393 1.00 15.98 619 ALA A N 1
ATOM 1662 C CA . ALA A 1 225 ? 41.814 22.036 28.375 1.00 12.52 619 ALA A CA 1
ATOM 1663 C C . ALA A 1 225 ? 42.041 20.542 28.280 1.00 16.14 619 ALA A C 1
ATOM 1664 O O . ALA A 1 225 ? 41.113 19.766 28.098 1.00 23.43 619 ALA A O 1
ATOM 1666 N N . ARG A 1 226 ? 43.298 20.134 28.400 1.00 21.39 620 ARG A N 1
ATOM 1667 C CA . ARG A 1 226 ? 43.685 18.741 28.442 1.00 14.98 620 ARG A CA 1
ATOM 1668 C C . ARG A 1 226 ? 43.120 18.119 29.708 1.00 16.88 620 ARG A C 1
ATOM 1669 O O . ARG A 1 226 ? 42.654 16.983 29.657 1.00 27.16 620 ARG A O 1
ATOM 1677 N N . PHE A 1 227 ? 43.093 18.770 30.869 1.00 13.31 621 PHE A N 1
ATOM 1678 C CA . PHE A 1 227 ? 42.543 18.164 32.053 1.00 8.73 621 PHE A CA 1
ATOM 1679 C C . PHE A 1 227 ? 41.043 17.959 31.915 1.00 15.53 621 PHE A C 1
ATOM 1680 O O . PHE A 1 227 ? 40.579 16.852 32.221 1.00 21.31 621 PHE A O 1
ATOM 1688 N N . THR A 1 228 ? 40.238 18.941 31.505 1.00 12.56 622 THR A N 1
ATOM 1689 C CA . THR A 1 228 ? 38.809 18.687 31.448 1.00 12.11 622 THR A CA 1
ATOM 1690 C C . THR A 1 228 ? 38.498 17.676 30.351 1.00 15.78 622 THR A C 1
ATOM 1691 O O . THR A 1 228 ? 37.577 16.871 30.502 1.00 20.19 622 THR A O 1
ATOM 1695 N N . LYS A 1 229 ? 39.273 17.621 29.267 1.00 18.11 623 LYS A N 1
ATOM 1696 C CA . LYS A 1 229 ? 39.067 16.631 28.215 1.00 23.29 623 LYS A CA 1
ATOM 1697 C C . LYS A 1 229 ? 39.267 15.227 28.770 1.00 21.76 623 LYS A C 1
ATOM 1698 O O . LYS A 1 229 ? 38.340 14.419 28.677 1.00 24.91 623 LYS A O 1
ATOM 1704 N N . ARG A 1 230 ? 40.422 14.933 29.403 1.00 18.00 624 ARG A N 1
ATOM 1705 C CA . ARG A 1 230 ? 40.693 13.649 30.018 1.00 13.41 624 ARG A CA 1
ATOM 1706 C C . ARG A 1 230 ? 39.594 13.323 30.975 1.00 15.44 624 ARG A C 1
ATOM 1707 O O . ARG A 1 230 ? 39.091 12.208 30.908 1.00 20.83 624 ARG A O 1
ATOM 1715 N N . LEU A 1 231 ? 39.166 14.272 31.810 1.00 15.83 625 LEU A N 1
ATOM 1716 C CA . LEU A 1 231 ? 38.079 14.002 32.742 1.00 18.91 625 LEU A CA 1
ATOM 1717 C C . LEU A 1 231 ? 36.787 13.670 32.003 1.00 17.38 625 LEU A C 1
ATOM 1718 O O . LEU A 1 231 ? 36.058 12.772 32.425 1.00 22.60 625 LEU A O 1
ATOM 1723 N N . GLY A 1 232 ? 36.489 14.307 30.885 1.00 13.90 626 GLY A N 1
ATOM 1724 C CA . GLY A 1 232 ? 35.293 13.998 30.137 1.00 14.48 626 GLY A CA 1
ATOM 1725 C C . GLY A 1 232 ? 35.385 12.572 29.618 1.00 18.37 626 GLY A C 1
ATOM 1726 O O . GLY A 1 232 ? 34.413 11.817 29.634 1.00 22.94 626 GLY A O 1
ATOM 1727 N N . ASP A 1 233 ? 36.592 12.196 29.197 1.00 15.71 627 ASP A N 1
ATOM 1728 C CA . ASP A 1 233 ? 36.908 10.849 28.735 1.00 16.38 627 ASP A CA 1
ATOM 1729 C C . ASP A 1 233 ? 36.793 9.783 29.816 1.00 18.55 627 ASP A C 1
ATOM 1730 O O . ASP A 1 233 ? 36.302 8.685 29.553 1.00 23.03 627 ASP A O 1
ATOM 1735 N N . LEU A 1 234 ? 37.259 10.089 31.030 1.00 15.63 628 LEU A N 1
ATOM 1736 C CA . LEU A 1 234 ? 37.189 9.167 32.128 1.00 16.28 628 LEU A CA 1
ATOM 1737 C C . LEU A 1 234 ? 35.770 9.013 32.563 1.00 18.93 628 LEU A C 1
ATOM 1738 O O . LEU A 1 234 ? 35.400 7.905 32.879 1.00 25.12 628 LEU A O 1
ATOM 1743 N N . LEU A 1 235 ? 34.933 10.034 32.601 1.00 27.22 629 LEU A N 1
ATOM 1744 C CA . LEU A 1 235 ? 33.550 9.877 33.049 1.00 26.03 629 LEU A CA 1
ATOM 1745 C C . LEU A 1 235 ? 32.658 9.196 32.007 1.00 25.79 629 LEU A C 1
ATOM 1746 O O . LEU A 1 235 ? 31.627 8.583 32.309 1.00 27.67 629 LEU A O 1
ATOM 1751 N N . ALA A 1 236 ? 33.039 9.317 30.740 1.00 25.60 630 ALA A N 1
ATOM 1752 C CA . ALA A 1 236 ? 32.324 8.643 29.684 1.00 25.79 630 ALA A CA 1
ATOM 1753 C C . ALA A 1 236 ? 32.548 7.133 29.767 1.00 27.61 630 ALA A C 1
ATOM 1754 O O . ALA A 1 236 ? 31.655 6.379 29.382 1.00 33.54 630 ALA A O 1
ATOM 1756 N N . ASP A 1 237 ? 33.700 6.684 30.297 1.00 31.60 631 ASP A N 1
ATOM 1757 C 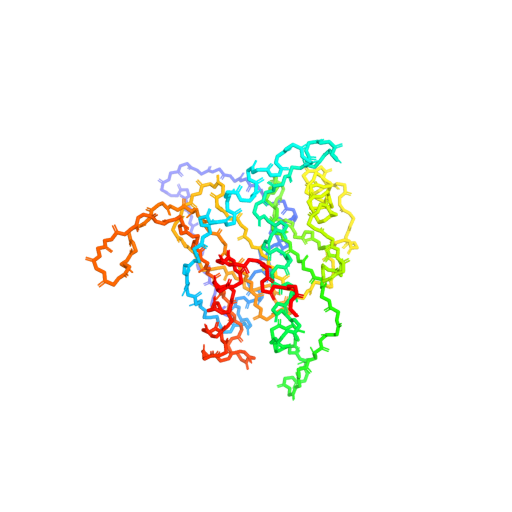CA . ASP A 1 237 ? 34.025 5.281 30.526 1.00 25.26 631 ASP A CA 1
ATOM 1758 C C . ASP A 1 237 ? 34.950 5.050 31.751 1.00 27.79 631 ASP A C 1
ATOM 1759 O O . ASP A 1 237 ? 36.162 4.821 31.621 1.00 24.54 631 ASP A O 1
ATOM 1764 N N . ILE A 1 238 ? 34.400 4.969 32.972 1.00 28.46 632 ILE A N 1
ATOM 1765 C CA . ILE A 1 238 ? 35.183 4.838 34.202 1.00 27.20 632 ILE A CA 1
ATOM 1766 C C . ILE A 1 238 ? 36.105 3.630 34.265 1.00 29.91 632 ILE A C 1
ATOM 1767 O O . ILE A 1 238 ? 36.996 3.541 35.097 1.00 36.22 632 ILE A O 1
ATOM 1772 N N . ARG A 1 239 ? 35.950 2.690 33.346 1.00 29.40 633 ARG A N 1
ATOM 1773 C CA . ARG A 1 239 ? 36.808 1.531 33.246 1.00 27.25 633 ARG A CA 1
ATOM 1774 C C . ARG A 1 239 ? 38.194 1.931 32.808 1.00 26.71 633 ARG A C 1
ATOM 1775 O O . ARG A 1 239 ? 39.127 1.160 32.992 1.00 31.36 633 ARG A O 1
ATOM 1783 N N . ALA A 1 240 ? 38.410 3.110 32.233 1.00 28.00 634 ALA A N 1
ATOM 1784 C CA . ALA A 1 240 ? 39.759 3.487 31.836 1.00 23.59 634 ALA A CA 1
ATOM 1785 C C . ALA A 1 240 ? 40.604 3.700 33.079 1.00 24.71 634 ALA A C 1
ATOM 1786 O O . ALA A 1 240 ? 41.818 3.608 33.028 1.00 23.82 634 ALA A O 1
ATOM 1788 N N . ILE A 1 241 ? 39.988 3.912 34.234 1.00 23.93 635 ILE A N 1
ATOM 1789 C CA . ILE A 1 241 ? 40.703 4.065 35.479 1.00 27.38 635 ILE A CA 1
ATOM 1790 C C . ILE A 1 241 ? 41.379 2.776 35.914 1.00 31.73 635 ILE A C 1
ATOM 1791 O O . ILE A 1 241 ? 42.244 2.791 36.778 1.00 37.57 635 ILE A O 1
ATOM 1796 N N . LEU A 1 242 ? 40.956 1.649 35.360 1.00 32.65 636 LEU A N 1
ATOM 1797 C CA . LEU A 1 242 ? 41.428 0.310 35.691 1.00 24.85 636 LEU A CA 1
ATOM 1798 C C . LEU A 1 242 ? 42.705 -0.113 35.004 1.00 28.47 636 LEU A C 1
ATOM 1799 O O . LEU A 1 242 ? 43.250 -1.204 35.235 1.00 34.35 636 LEU A O 1
ATOM 1804 N N . LEU A 1 243 ? 43.121 0.758 34.105 1.00 27.23 637 LEU A N 1
ATOM 1805 C CA . LEU A 1 243 ? 44.130 0.458 33.124 1.00 32.98 637 LEU A CA 1
ATOM 1806 C C . LEU A 1 243 ? 45.522 0.739 33.689 1.00 37.91 637 LEU A C 1
ATOM 1807 O O . LEU A 1 243 ? 45.652 1.656 34.492 1.00 43.09 637 LEU A O 1
#

Secondary structure (DSSP, 8-state):
-PPPPP--GGGGS-----PPPHHHHHHHHHHHHHHHHS-EEEEEEEEE-HHHHHHHHHTHHHHHHHT----HHHHHHHHHHHHHHHSGGGGEEE-TTSS-EEE-SS--EEE-EEETTEEE--EETTGGGS-HHHHHHHHHHHHHHHHTT---GGGGS--SEEEEE-TTT--S---PPP-TTSSEEEEE---EEEEEE-SSSEEEEEEEEEEEEEETTTS-HHHHHHHHHHHHHHHH-GGGGG-

Nearest PDB structures (foldseek):
  1dpc-assembly1_A  TM=1.004E+00  e=6.229E-54  Azotobacter vinelandii
  1dpd-assembly1_A  TM=1.004E+00  e=2.007E-52  Azotobacter vinelandii
  1dpb-assembly1_A  TM=1.004E+00  e=6.251E-52  Azotobacter vinelandii
  1eaa-assembly1_A-24  TM=1.004E+00  e=9.726E-52  Azotobacter vinelandii
  8eqn-assembly1_A  TM=9.490E-01  e=1.902E-29  Human immunodeficiency virus 1

CATH classification: 3.30.559.10